Protein AF-A0A6S8T4M2-F1 (afdb_monomer)

Mean predicted aligned error: 22.76 Å

Structure (mmCIF, N/CA/C/O backbone):
data_AF-A0A6S8T4M2-F1
#
_entry.id   AF-A0A6S8T4M2-F1
#
loop_
_atom_site.group_PDB
_atom_site.id
_atom_site.type_symbol
_atom_site.label_atom_id
_atom_site.label_alt_id
_atom_site.label_comp_id
_atom_site.label_asym_id
_atom_site.label_entity_id
_atom_site.label_seq_id
_atom_site.pdbx_PDB_ins_code
_atom_site.Cartn_x
_atom_site.Cartn_y
_atom_site.Cartn_z
_atom_site.occupancy
_atom_site.B_iso_or_equiv
_atom_site.auth_seq_id
_atom_site.auth_comp_id
_atom_site.auth_asym_id
_atom_site.auth_atom_id
_atom_site.pdbx_PDB_model_num
ATOM 1 N N . MET A 1 1 ? -3.582 2.446 48.816 1.00 55.91 1 MET A N 1
ATOM 2 C CA . MET A 1 1 ? -3.889 1.224 49.604 1.00 55.91 1 MET A CA 1
ATOM 3 C C . MET A 1 1 ? -2.667 0.572 50.266 1.00 55.91 1 MET A C 1
ATOM 5 O O . MET A 1 1 ? -2.797 0.114 51.391 1.00 55.91 1 MET A O 1
ATOM 9 N N . VAL A 1 2 ? -1.470 0.554 49.659 1.00 55.38 2 VAL A N 1
ATOM 10 C CA . VAL A 1 2 ? -0.275 -0.103 50.256 1.00 55.38 2 VAL A CA 1
ATOM 11 C C . VAL A 1 2 ? 0.312 0.659 51.462 1.00 55.38 2 VAL A C 1
ATOM 13 O O . VAL A 1 2 ? 0.799 0.051 52.413 1.00 55.38 2 VAL A O 1
ATOM 16 N N . GLN A 1 3 ? 0.212 1.990 51.470 1.00 55.75 3 GLN A N 1
ATOM 17 C CA . GLN A 1 3 ? 0.820 2.841 52.503 1.00 55.75 3 GLN A CA 1
ATOM 18 C C . GLN A 1 3 ? 0.101 2.757 53.861 1.00 55.75 3 GLN A C 1
ATOM 20 O O . GLN A 1 3 ? 0.749 2.719 54.904 1.00 55.75 3 GLN A O 1
ATOM 25 N N . LEU A 1 4 ? -1.228 2.599 53.844 1.00 56.34 4 LEU A N 1
ATOM 26 C CA . LEU A 1 4 ? -2.051 2.448 55.050 1.00 56.34 4 LEU A CA 1
ATOM 27 C C . LEU A 1 4 ? -1.829 1.083 55.734 1.00 56.34 4 LEU A C 1
ATOM 29 O O . LEU A 1 4 ? -1.866 0.975 56.959 1.00 56.34 4 LEU A O 1
ATOM 33 N N . ARG A 1 5 ? -1.509 0.041 54.950 1.00 58.62 5 ARG A N 1
ATOM 34 C CA . ARG A 1 5 ? -1.172 -1.298 55.462 1.00 58.62 5 ARG A CA 1
ATOM 35 C C . ARG A 1 5 ? 0.201 -1.328 56.142 1.00 58.62 5 ARG A C 1
ATOM 37 O O . ARG A 1 5 ? 0.357 -1.964 57.176 1.00 58.62 5 ARG A O 1
ATOM 44 N N . LYS A 1 6 ? 1.187 -0.593 55.612 1.00 67.50 6 LYS A N 1
ATOM 45 C CA . LYS A 1 6 ? 2.499 -0.436 56.269 1.00 67.50 6 LYS A CA 1
ATOM 46 C C . LYS A 1 6 ? 2.398 0.335 57.587 1.00 67.50 6 LYS A C 1
ATOM 48 O O . LYS A 1 6 ? 3.062 -0.030 58.552 1.00 67.50 6 LYS A O 1
ATOM 53 N N . GLN A 1 7 ? 1.553 1.366 57.640 1.00 67.31 7 GLN A N 1
ATOM 54 C CA . GLN A 1 7 ? 1.379 2.175 58.847 1.00 67.31 7 GLN A CA 1
ATOM 55 C C . GLN A 1 7 ? 0.681 1.393 59.974 1.00 67.31 7 GLN A C 1
ATOM 57 O O . GLN A 1 7 ? 1.117 1.466 61.118 1.00 67.31 7 GLN A O 1
ATOM 62 N N . THR A 1 8 ? -0.327 0.580 59.639 1.00 68.00 8 THR A N 1
ATOM 63 C CA . THR A 1 8 ? -1.065 -0.259 60.605 1.00 68.00 8 THR A CA 1
ATOM 64 C C . THR A 1 8 ? -0.242 -1.437 61.145 1.00 68.00 8 THR A C 1
ATOM 66 O O . THR A 1 8 ? -0.318 -1.738 62.338 1.00 68.00 8 THR A O 1
ATOM 69 N N . LEU A 1 9 ? 0.611 -2.060 60.321 1.00 68.00 9 LEU A N 1
ATOM 70 C CA . LEU A 1 9 ? 1.551 -3.094 60.787 1.00 68.00 9 LEU A CA 1
ATOM 71 C C . LEU A 1 9 ? 2.635 -2.532 61.720 1.00 68.00 9 LEU A C 1
ATOM 73 O O . LEU A 1 9 ? 2.961 -3.162 62.724 1.00 68.00 9 LEU A O 1
ATOM 77 N N . GLY A 1 10 ? 3.151 -1.331 61.438 1.00 71.19 10 GLY A N 1
ATOM 78 C CA . GLY A 1 10 ? 4.155 -0.685 62.289 1.00 71.19 10 GLY A CA 1
ATOM 79 C C . GLY A 1 10 ? 3.624 -0.315 63.680 1.00 71.19 10 GLY A C 1
ATOM 80 O O . GLY A 1 10 ? 4.342 -0.446 64.671 1.00 71.19 10 GLY A O 1
ATOM 81 N N . THR A 1 11 ? 2.357 0.101 63.783 1.00 70.56 11 THR A N 1
ATOM 82 C CA . THR A 1 11 ? 1.707 0.361 65.080 1.00 70.56 11 THR A CA 1
ATOM 83 C C . THR A 1 11 ? 1.427 -0.918 65.864 1.00 70.56 11 THR A C 1
ATOM 85 O O . THR A 1 11 ? 1.561 -0.916 67.086 1.00 70.56 11 THR A O 1
ATOM 88 N N . PHE A 1 12 ? 1.093 -2.016 65.176 1.00 71.38 12 PHE A N 1
ATOM 89 C CA . PHE A 1 12 ? 0.837 -3.308 65.812 1.00 71.38 12 PHE A CA 1
ATOM 90 C C . PHE A 1 12 ? 2.114 -3.902 66.423 1.00 71.38 12 PHE A C 1
ATOM 92 O O . PHE A 1 12 ? 2.112 -4.260 67.597 1.00 71.38 12 PHE A O 1
ATOM 99 N N . GLN A 1 13 ? 3.231 -3.890 65.683 1.00 73.69 13 GLN A N 1
ATOM 100 C CA . GLN A 1 13 ? 4.522 -4.375 66.191 1.00 73.69 13 GLN A CA 1
ATOM 101 C C . GLN A 1 13 ? 5.016 -3.585 67.407 1.00 73.69 13 GLN A C 1
ATOM 103 O O . GLN A 1 13 ? 5.498 -4.183 68.362 1.00 73.69 13 GLN A O 1
ATOM 108 N N . ARG A 1 14 ? 4.840 -2.255 67.433 1.00 71.94 14 ARG A N 1
ATOM 109 C CA . ARG A 1 14 ? 5.209 -1.448 68.613 1.00 71.94 14 ARG A CA 1
ATOM 110 C C . ARG A 1 14 ? 4.384 -1.805 69.850 1.00 71.94 14 ARG A C 1
ATOM 112 O O . ARG A 1 14 ? 4.937 -1.872 70.944 1.00 71.94 14 ARG A O 1
ATOM 119 N N . HIS A 1 15 ? 3.083 -2.048 69.685 1.00 70.25 15 HIS A N 1
ATOM 120 C CA . HIS A 1 15 ? 2.219 -2.472 70.790 1.00 70.25 15 HIS A CA 1
ATOM 121 C C . HIS A 1 15 ? 2.557 -3.881 71.291 1.00 70.25 15 HIS A C 1
ATOM 123 O O . HIS A 1 15 ? 2.448 -4.149 72.487 1.00 70.25 15 HIS A O 1
ATOM 129 N N . GLU A 1 16 ? 2.981 -4.771 70.394 1.00 69.94 16 GLU A N 1
ATOM 130 C CA . GLU A 1 16 ? 3.384 -6.134 70.734 1.00 69.94 16 GLU A CA 1
ATOM 131 C C . GLU A 1 16 ? 4.738 -6.167 71.466 1.00 69.94 16 GLU A C 1
ATOM 133 O O . GLU A 1 16 ? 4.860 -6.823 72.501 1.00 69.94 16 GLU A O 1
ATOM 138 N N . SER A 1 17 ? 5.719 -5.364 71.032 1.00 69.62 17 SER A N 1
ATOM 139 C CA . SER A 1 17 ? 7.005 -5.214 71.732 1.00 69.62 17 SER A CA 1
ATOM 140 C C . SER A 1 17 ? 6.855 -4.578 73.119 1.00 69.62 17 SER A C 1
ATOM 142 O O . SER A 1 17 ? 7.505 -5.016 74.066 1.00 69.62 17 SER A O 1
ATOM 144 N N . ALA A 1 18 ? 5.950 -3.604 73.278 1.00 68.44 18 ALA A N 1
ATOM 145 C CA . ALA A 1 18 ? 5.643 -3.012 74.584 1.00 68.44 18 ALA A CA 1
ATOM 146 C C . ALA A 1 18 ? 4.977 -4.013 75.547 1.00 68.44 18 ALA A C 1
ATOM 148 O O . ALA A 1 18 ? 5.153 -3.919 76.760 1.00 68.44 18 ALA A O 1
ATOM 149 N N . ARG A 1 19 ? 4.235 -4.999 75.022 1.00 64.25 19 ARG A N 1
ATOM 150 C CA . ARG A 1 19 ? 3.700 -6.108 75.825 1.00 64.25 19 ARG A CA 1
ATOM 151 C C . ARG A 1 19 ? 4.788 -7.094 76.235 1.00 64.25 19 ARG A C 1
ATOM 153 O O . ARG A 1 19 ? 4.789 -7.520 77.381 1.00 64.25 19 ARG A O 1
ATOM 160 N N . GLN A 1 20 ? 5.720 -7.420 75.340 1.00 60.19 20 GLN A N 1
ATOM 161 C CA . GLN A 1 20 ? 6.819 -8.340 75.653 1.00 60.19 20 GLN A CA 1
ATOM 162 C C . GLN A 1 20 ? 7.817 -7.760 76.661 1.00 60.19 20 GLN A C 1
ATOM 164 O O . GLN A 1 20 ? 8.306 -8.508 77.498 1.00 60.19 20 GLN A O 1
ATOM 169 N N . GLN A 1 21 ? 8.066 -6.445 76.658 1.00 57.72 21 GLN A N 1
ATOM 170 C CA . GLN A 1 21 ? 8.910 -5.811 77.681 1.00 57.72 21 GLN A CA 1
ATOM 171 C C . GLN A 1 21 ? 8.262 -5.755 79.073 1.00 57.72 21 GLN A C 1
ATOM 173 O O . GLN A 1 21 ? 8.977 -5.821 80.063 1.00 57.72 21 GLN A O 1
ATOM 178 N N . ASN A 1 22 ? 6.929 -5.707 79.168 1.00 51.81 22 ASN A N 1
ATOM 179 C CA . ASN A 1 22 ? 6.218 -5.672 80.455 1.00 51.81 22 ASN A CA 1
ATOM 180 C C . ASN A 1 22 ? 6.040 -7.054 81.114 1.00 51.81 22 ASN A C 1
ATOM 182 O O . ASN A 1 22 ? 5.579 -7.130 82.246 1.00 51.81 22 ASN A O 1
ATOM 186 N N . ILE A 1 23 ? 6.367 -8.146 80.414 1.00 52.75 23 ILE A N 1
ATOM 187 C CA . ILE A 1 23 ? 6.245 -9.522 80.934 1.00 52.75 23 ILE A CA 1
ATOM 188 C C . ILE A 1 23 ? 7.510 -9.959 81.700 1.00 52.75 23 ILE A C 1
ATOM 190 O O . ILE A 1 23 ? 7.448 -10.898 82.484 1.00 52.75 23 ILE A O 1
ATOM 194 N N . TYR A 1 24 ? 8.643 -9.268 81.531 1.00 49.28 24 TYR A N 1
ATOM 195 C CA . TYR A 1 24 ? 9.914 -9.628 82.181 1.00 49.28 24 TYR A CA 1
ATOM 196 C C . TYR A 1 24 ? 10.310 -8.730 83.364 1.00 49.28 24 TYR A C 1
ATOM 198 O O . TYR A 1 24 ? 11.395 -8.916 83.906 1.00 49.28 24 TYR A O 1
ATOM 206 N N . ASP A 1 25 ? 9.442 -7.808 83.793 1.00 46.47 25 ASP A N 1
ATOM 207 C CA . ASP A 1 25 ? 9.646 -6.985 84.999 1.00 46.47 25 ASP A CA 1
ATOM 208 C C . ASP A 1 25 ? 8.639 -7.345 86.111 1.00 46.47 25 ASP A C 1
ATOM 210 O O . ASP A 1 25 ? 8.114 -6.501 86.838 1.00 46.47 25 ASP A O 1
ATOM 214 N N . GLU A 1 26 ? 8.330 -8.642 86.228 1.00 45.09 26 GLU A N 1
ATOM 215 C CA . GLU A 1 26 ? 7.596 -9.193 87.367 1.00 45.09 26 GLU A CA 1
ATOM 216 C C . GLU A 1 26 ? 8.580 -9.392 88.529 1.00 45.09 26 GLU A C 1
ATOM 218 O O . GLU A 1 26 ? 9.190 -10.444 88.729 1.00 45.09 26 GLU A O 1
ATOM 223 N N . HIS A 1 27 ? 8.785 -8.308 89.273 1.00 50.50 27 HIS A N 1
ATOM 224 C CA . HIS A 1 27 ? 9.567 -8.292 90.499 1.00 50.50 27 HIS A CA 1
ATOM 225 C C . HIS A 1 27 ? 8.905 -9.218 91.534 1.00 50.50 27 HIS A C 1
ATOM 227 O O . HIS A 1 27 ? 7.837 -8.915 92.065 1.00 50.50 27 HIS A O 1
ATOM 233 N N . VAL A 1 28 ? 9.547 -10.352 91.824 1.00 47.62 28 VAL A N 1
ATOM 234 C CA . VAL A 1 28 ? 9.157 -11.299 92.882 1.00 47.62 28 VAL A CA 1
ATOM 235 C C . VAL A 1 28 ? 9.237 -10.591 94.245 1.00 47.62 28 VAL A C 1
ATOM 237 O O . VAL A 1 28 ? 10.339 -10.196 94.643 1.00 47.62 28 VAL A O 1
ATOM 240 N N . PRO A 1 29 ? 8.128 -10.412 94.990 1.00 49.91 29 PRO A N 1
ATOM 241 C CA . PRO A 1 29 ? 8.184 -9.877 96.343 1.00 49.91 29 PRO A CA 1
ATOM 242 C C . PRO A 1 29 ? 8.646 -10.981 97.298 1.00 49.91 29 PRO A C 1
ATOM 244 O O . PRO A 1 29 ? 7.992 -12.010 97.437 1.00 49.91 29 PRO A O 1
ATOM 247 N N . ASN A 1 30 ? 9.793 -10.763 97.937 1.00 47.72 30 ASN A N 1
ATOM 248 C CA . ASN A 1 30 ? 10.300 -11.586 99.030 1.00 47.72 30 ASN A CA 1
ATOM 249 C C . ASN A 1 30 ? 9.384 -11.438 100.259 1.00 47.72 30 ASN A C 1
ATOM 251 O O . ASN A 1 30 ? 9.093 -10.316 100.684 1.00 47.72 30 ASN A O 1
ATOM 255 N N . ASP A 1 31 ? 8.934 -12.564 100.808 1.00 44.38 31 ASP A N 1
ATOM 256 C CA . ASP A 1 31 ? 8.019 -12.639 101.942 1.00 44.38 31 ASP A CA 1
ATOM 257 C C . ASP A 1 31 ? 8.606 -11.994 103.205 1.00 44.38 31 ASP A C 1
ATOM 259 O O . ASP A 1 31 ? 9.650 -12.390 103.724 1.00 44.38 31 ASP A O 1
ATOM 263 N N . GLY A 1 32 ? 7.873 -11.025 103.752 1.00 42.19 32 GLY A N 1
ATOM 264 C CA . GLY A 1 32 ? 8.186 -10.410 105.031 1.00 42.19 32 GLY A CA 1
ATOM 265 C C . GLY A 1 32 ? 7.070 -9.491 105.516 1.00 42.19 32 GLY A C 1
ATOM 266 O O . GLY A 1 32 ? 7.073 -8.312 105.193 1.00 42.19 32 GLY A O 1
ATOM 267 N N . GLN A 1 33 ? 6.200 -10.041 106.377 1.00 38.34 33 GLN A N 1
ATOM 268 C CA . GLN A 1 33 ? 5.207 -9.388 107.261 1.00 38.34 33 GLN A CA 1
ATOM 269 C C . GLN A 1 33 ? 3.739 -9.289 106.771 1.00 38.34 33 GLN A C 1
ATOM 271 O O . GLN A 1 33 ? 3.372 -8.431 105.975 1.00 38.34 33 GLN A O 1
ATOM 276 N N . GLY A 1 34 ? 2.859 -10.090 107.405 1.00 41.25 34 GLY A N 1
ATOM 277 C CA . GLY A 1 34 ? 1.470 -9.702 107.728 1.00 41.25 34 GLY A CA 1
ATOM 278 C C . GLY A 1 34 ? 0.322 -10.592 107.189 1.00 41.25 34 GLY A C 1
ATOM 279 O O . GLY A 1 34 ? 0.028 -10.551 105.996 1.00 41.25 34 GLY A O 1
ATOM 280 N N . PRO A 1 35 ? -0.444 -11.314 108.039 1.00 50.91 35 PRO A N 1
ATOM 281 C CA . PRO A 1 35 ? -1.490 -12.252 107.610 1.00 50.91 35 PRO A CA 1
ATOM 282 C C . PRO A 1 35 ? -2.890 -11.605 107.521 1.00 50.91 35 PRO A C 1
ATOM 284 O O . PRO A 1 35 ? -3.804 -11.999 108.240 1.00 50.91 35 PRO A O 1
ATOM 287 N N . VAL A 1 36 ? -3.090 -10.596 106.659 1.00 52.25 36 VAL A N 1
ATOM 288 C CA . VAL A 1 36 ? -4.434 -9.979 106.468 1.00 52.25 36 VAL A CA 1
ATOM 289 C C . VAL A 1 36 ? -4.784 -9.664 104.997 1.00 52.25 36 VAL A C 1
ATOM 291 O O . VAL A 1 36 ? -5.957 -9.484 104.663 1.00 52.25 36 VAL A O 1
ATOM 294 N N . ALA A 1 37 ? -3.814 -9.641 104.075 1.00 51.59 37 ALA A N 1
ATOM 295 C CA . ALA A 1 37 ? -4.039 -9.182 102.695 1.00 51.59 37 ALA A CA 1
ATOM 296 C C . ALA A 1 37 ? -4.432 -10.288 101.689 1.00 51.59 37 ALA A C 1
ATOM 298 O O . ALA A 1 37 ? -5.190 -10.022 100.754 1.00 51.59 37 ALA A O 1
ATOM 299 N N . VAL A 1 38 ? -3.981 -11.531 101.889 1.00 53.38 38 VAL A N 1
ATOM 300 C CA . VAL A 1 38 ? -4.125 -12.609 100.886 1.00 53.38 38 VAL A CA 1
ATOM 301 C C . VAL A 1 38 ? -5.566 -13.129 100.778 1.00 53.38 38 VAL A C 1
ATOM 303 O O . VAL A 1 38 ? -6.045 -13.382 99.680 1.00 53.38 38 VAL A O 1
ATOM 306 N N . VAL A 1 39 ? -6.329 -13.168 101.877 1.00 53.03 39 VAL A N 1
ATOM 307 C CA . VAL A 1 39 ? -7.756 -13.563 101.842 1.00 53.03 39 VAL A CA 1
ATOM 308 C C . VAL A 1 39 ? -8.625 -12.491 101.163 1.00 53.03 39 VAL A C 1
ATOM 310 O O . VAL A 1 39 ? -9.631 -12.803 100.520 1.00 53.03 39 VAL A O 1
ATOM 313 N N . LYS A 1 40 ? -8.230 -11.212 101.245 1.00 53.00 40 LYS A N 1
ATOM 314 C CA . LYS A 1 40 ? -8.935 -10.111 100.571 1.00 53.00 40 LYS A CA 1
ATOM 315 C C . LYS A 1 40 ? -8.711 -10.132 99.058 1.00 53.00 40 LYS A C 1
ATOM 317 O O . LYS A 1 40 ? -9.669 -9.884 98.329 1.00 53.00 40 LYS A O 1
ATOM 322 N N . SER A 1 41 ? -7.509 -10.462 98.573 1.00 53.41 41 SER A N 1
ATOM 323 C CA . SER A 1 41 ? -7.195 -10.423 97.134 1.00 53.41 41 SER A CA 1
ATOM 324 C C . SER A 1 41 ? -7.934 -11.499 96.330 1.00 53.41 41 SER A C 1
ATOM 326 O O . SER A 1 41 ? -8.554 -11.176 95.318 1.00 53.41 41 SER A O 1
ATOM 328 N N . THR A 1 42 ? -7.998 -12.742 96.818 1.00 56.41 42 THR A N 1
ATOM 329 C CA . THR A 1 42 ? -8.723 -13.838 96.142 1.00 56.41 42 THR A CA 1
ATOM 330 C C . THR A 1 42 ? -10.237 -13.603 96.143 1.00 56.41 42 THR A C 1
ATOM 332 O O . THR A 1 42 ? -10.929 -13.889 95.165 1.00 56.41 42 THR A O 1
ATOM 335 N N . THR A 1 43 ? -10.766 -13.010 97.219 1.00 58.69 43 THR A N 1
ATOM 336 C CA . THR A 1 43 ? -12.188 -12.643 97.330 1.00 58.69 43 THR A CA 1
ATOM 337 C C . THR A 1 43 ? -12.547 -11.473 96.405 1.00 58.69 43 THR A C 1
ATOM 339 O O . THR A 1 43 ? -13.610 -11.479 95.783 1.00 58.69 43 THR A O 1
ATOM 342 N N . LEU A 1 44 ? -11.648 -10.494 96.250 1.00 59.75 44 LEU A N 1
ATOM 343 C CA . LEU A 1 44 ? -11.791 -9.364 95.323 1.00 59.75 44 LEU A CA 1
ATOM 344 C C . LEU A 1 44 ? -11.726 -9.802 93.857 1.00 59.75 44 LEU A C 1
ATOM 346 O O . LEU A 1 44 ? -12.497 -9.303 93.043 1.00 59.75 44 LEU A O 1
ATOM 350 N N . GLN A 1 45 ? -10.851 -10.743 93.512 1.00 62.03 45 GLN A N 1
ATOM 351 C CA . GLN A 1 45 ? -10.698 -11.239 92.142 1.00 62.03 45 GLN A CA 1
ATOM 352 C C . GLN A 1 45 ? -11.922 -12.058 91.705 1.00 62.03 45 GLN A C 1
ATOM 354 O O . GLN A 1 45 ? -12.519 -11.787 90.666 1.00 62.03 45 GLN A O 1
ATOM 359 N N . ARG A 1 46 ? -12.416 -12.933 92.587 1.00 63.59 46 ARG A N 1
ATOM 360 C CA . ARG A 1 46 ? -13.663 -13.690 92.390 1.00 63.59 46 ARG A CA 1
ATOM 361 C C . ARG A 1 46 ? -14.919 -12.806 92.425 1.00 63.59 46 ARG A C 1
ATOM 363 O O . ARG A 1 46 ? -15.956 -13.170 91.877 1.00 63.59 46 ARG A O 1
ATOM 370 N N . SER A 1 47 ? -14.852 -11.651 93.089 1.00 67.12 47 SER A N 1
ATOM 371 C CA . SER A 1 47 ? -15.890 -10.612 93.046 1.00 67.12 47 SER A CA 1
ATOM 372 C C . SER A 1 47 ? -15.895 -9.893 91.695 1.00 67.12 47 SER A C 1
ATOM 374 O O . SER A 1 47 ? -16.953 -9.768 91.081 1.00 67.12 47 SER A O 1
ATOM 376 N N . LYS A 1 48 ? -14.716 -9.518 91.179 1.00 73.56 48 LYS A N 1
ATOM 377 C CA . LYS A 1 48 ? -14.556 -8.894 89.857 1.00 73.56 48 LYS A CA 1
ATOM 378 C C . LYS A 1 48 ? -15.063 -9.795 88.730 1.00 73.56 48 LYS A C 1
ATOM 380 O O . LYS A 1 48 ? -15.902 -9.360 87.946 1.00 73.56 48 LYS A O 1
ATOM 385 N N . GLU A 1 49 ? -14.687 -11.071 88.721 1.00 74.56 49 GLU A N 1
ATOM 386 C CA . GLU A 1 49 ? -15.202 -12.043 87.742 1.00 74.56 49 GLU A CA 1
ATOM 387 C C . GLU A 1 49 ? -16.731 -12.173 87.797 1.00 74.56 49 GLU A C 1
ATOM 389 O O . GLU A 1 49 ? -17.403 -12.235 86.768 1.00 74.56 49 GLU A O 1
ATOM 394 N N . ARG A 1 50 ? -17.315 -12.145 89.001 1.00 77.00 50 ARG A N 1
ATOM 395 C CA . ARG A 1 50 ? -18.771 -12.203 89.187 1.00 77.00 50 ARG A CA 1
ATOM 396 C C . ARG A 1 50 ? -19.461 -10.933 88.689 1.00 77.00 50 ARG A C 1
ATOM 398 O O . ARG A 1 50 ? -20.552 -11.014 88.132 1.00 77.00 50 ARG A O 1
ATOM 405 N N . THR A 1 51 ? -18.834 -9.767 88.859 1.00 77.94 51 THR A N 1
ATOM 406 C CA . THR A 1 51 ? -19.341 -8.510 88.293 1.00 77.94 51 THR A CA 1
ATOM 407 C C . THR A 1 51 ? -19.250 -8.488 86.771 1.00 77.94 51 THR A C 1
ATOM 409 O O . THR A 1 51 ? -20.194 -8.044 86.129 1.00 77.94 51 THR A O 1
ATOM 412 N N . GLU A 1 52 ? -18.191 -9.043 86.183 1.00 80.75 52 GLU A N 1
ATOM 413 C CA . GLU A 1 52 ? -18.042 -9.158 84.728 1.00 80.75 52 GLU A CA 1
ATOM 414 C C . GLU A 1 52 ? -19.026 -10.156 84.106 1.00 80.75 52 GLU A C 1
ATOM 416 O O . GLU A 1 52 ? -19.543 -9.938 83.012 1.00 80.75 52 GLU A O 1
ATOM 421 N N . GLN A 1 53 ? -19.326 -11.259 84.794 1.00 79.75 53 GLN A N 1
ATOM 422 C CA . GLN A 1 53 ? -20.381 -12.179 84.362 1.00 79.75 53 GLN A CA 1
ATOM 423 C C . GLN A 1 53 ? -21.752 -11.504 84.405 1.00 79.75 53 GLN A C 1
ATOM 425 O O . GLN A 1 53 ? -22.557 -11.669 83.493 1.00 79.75 53 GLN A O 1
ATOM 430 N N . ARG A 1 54 ? -21.999 -10.694 85.433 1.00 83.00 54 ARG A N 1
ATOM 431 C CA . ARG A 1 54 ? -23.263 -9.981 85.609 1.00 83.00 54 ARG A CA 1
ATOM 432 C C . ARG A 1 54 ? -23.455 -8.874 84.571 1.00 83.00 54 ARG A C 1
ATOM 434 O O . ARG A 1 54 ? -24.536 -8.768 84.010 1.00 83.00 54 ARG A O 1
ATOM 441 N N . THR A 1 55 ? -22.400 -8.138 84.216 1.00 86.94 55 THR A N 1
ATOM 442 C CA . THR A 1 55 ? -22.465 -7.168 83.111 1.00 86.94 55 THR A CA 1
ATOM 443 C C . THR A 1 55 ? -22.677 -7.848 81.761 1.00 86.94 55 THR A C 1
ATOM 445 O O . THR A 1 55 ? -23.436 -7.338 80.942 1.00 86.94 55 THR A O 1
ATOM 448 N N . LYS A 1 56 ? -22.075 -9.020 81.520 1.00 87.81 56 LYS A N 1
ATOM 449 C CA . LYS A 1 56 ? -22.355 -9.819 80.313 1.00 87.81 56 LYS A CA 1
ATOM 450 C C . LYS A 1 56 ? -23.822 -10.249 80.251 1.00 87.81 56 LYS A C 1
ATOM 452 O O . LYS A 1 56 ? -24.436 -10.111 79.197 1.00 87.81 56 LYS A O 1
ATOM 457 N N . ILE A 1 57 ? -24.391 -10.711 81.366 1.00 87.44 57 ILE A N 1
ATOM 458 C CA . ILE A 1 57 ? -25.814 -11.074 81.457 1.00 87.44 57 ILE A CA 1
ATOM 459 C C . ILE A 1 57 ? -26.701 -9.863 81.148 1.00 87.44 57 ILE A C 1
ATOM 461 O O . ILE A 1 57 ? -27.586 -9.981 80.306 1.00 87.44 57 ILE A O 1
ATOM 465 N N . ASP A 1 58 ? -26.411 -8.688 81.713 1.00 89.44 58 ASP A N 1
ATOM 466 C CA . ASP A 1 58 ? -27.181 -7.464 81.446 1.00 89.44 58 ASP A CA 1
ATOM 467 C C . ASP A 1 58 ? -27.139 -7.057 79.960 1.00 89.44 58 ASP A C 1
ATOM 469 O O . ASP A 1 58 ? -28.127 -6.567 79.406 1.00 89.44 58 ASP A O 1
ATOM 473 N N . ILE A 1 59 ? -26.001 -7.259 79.286 1.00 91.19 59 ILE A N 1
ATOM 474 C CA . ILE A 1 59 ? -25.856 -6.985 77.848 1.00 91.19 59 ILE A CA 1
ATOM 475 C C . ILE A 1 59 ? -26.711 -7.956 77.028 1.00 91.19 59 ILE A C 1
ATOM 477 O O . ILE A 1 59 ? -27.437 -7.517 76.132 1.00 91.19 59 ILE A O 1
ATOM 481 N N . PHE A 1 60 ? -26.661 -9.255 77.340 1.00 89.25 60 PHE A N 1
ATOM 482 C CA . PHE A 1 60 ? -27.490 -10.253 76.665 1.00 89.25 60 PHE A CA 1
ATOM 483 C C . PHE A 1 60 ? -28.978 -10.022 76.926 1.00 89.25 60 PHE A C 1
ATOM 485 O O . PHE A 1 60 ? -29.771 -10.104 75.993 1.00 89.25 60 PHE A O 1
ATOM 492 N N . GLU A 1 61 ? -29.368 -9.653 78.144 1.00 87.88 61 GLU A N 1
ATOM 493 C CA . GLU A 1 61 ? -30.763 -9.374 78.483 1.00 87.88 61 GLU A CA 1
ATOM 494 C C . GLU A 1 61 ? -31.295 -8.146 77.729 1.00 87.88 61 GLU A C 1
ATOM 496 O O . GLU A 1 61 ? -32.396 -8.180 77.175 1.00 87.88 61 GLU A O 1
ATOM 501 N N . ARG A 1 62 ? -30.496 -7.075 77.621 1.00 89.44 62 ARG A N 1
ATOM 502 C CA . ARG A 1 62 ? -30.846 -5.902 76.801 1.00 89.44 62 ARG A CA 1
ATOM 503 C C . ARG A 1 62 ? -30.972 -6.254 75.320 1.00 89.44 62 ARG A C 1
ATOM 505 O O . ARG A 1 62 ? -31.897 -5.778 74.664 1.00 89.44 62 ARG A O 1
ATOM 512 N N . ALA A 1 63 ? -30.071 -7.084 74.795 1.00 89.69 63 ALA A N 1
ATOM 513 C CA . ALA A 1 63 ? -30.132 -7.544 73.410 1.00 89.69 63 ALA A CA 1
ATOM 514 C C . ALA A 1 63 ? -31.380 -8.404 73.152 1.00 89.69 63 ALA A C 1
ATOM 516 O O . ALA A 1 63 ? -32.106 -8.155 72.191 1.00 89.69 63 ALA A O 1
ATOM 517 N N . PHE A 1 64 ? -31.688 -9.350 74.042 1.00 84.19 64 PHE A N 1
ATOM 518 C CA . PHE A 1 64 ? -32.883 -10.189 73.943 1.00 84.19 64 PHE A CA 1
ATOM 519 C C . PHE A 1 64 ? -34.175 -9.386 74.058 1.00 84.19 64 PHE A C 1
ATOM 521 O O . PHE A 1 64 ? -35.106 -9.629 73.296 1.00 84.19 64 PHE A O 1
ATOM 528 N N . ARG A 1 65 ? -34.230 -8.391 74.951 1.00 86.88 65 ARG A N 1
ATOM 529 C CA . ARG A 1 65 ? -35.378 -7.484 75.059 1.00 86.88 65 ARG A CA 1
ATOM 530 C C . ARG A 1 65 ? -35.608 -6.722 73.755 1.00 86.88 65 ARG A C 1
ATOM 532 O O . ARG A 1 65 ? -36.731 -6.679 73.270 1.00 86.88 65 ARG A O 1
ATOM 539 N N . LYS A 1 66 ? -34.536 -6.226 73.136 1.00 91.31 66 LYS A N 1
ATOM 540 C CA . LYS A 1 66 ? -34.604 -5.536 71.844 1.00 91.31 66 LYS A CA 1
ATOM 541 C C . LYS A 1 66 ? -35.088 -6.449 70.713 1.00 91.31 66 LYS A C 1
ATOM 543 O O . LYS A 1 66 ? -35.888 -6.024 69.888 1.00 91.31 66 LYS A O 1
ATOM 548 N N . ILE A 1 67 ? -34.634 -7.704 70.682 1.00 86.81 67 ILE A N 1
ATOM 549 C CA . ILE A 1 67 ? -35.108 -8.701 69.709 1.00 86.81 67 ILE A CA 1
ATOM 550 C C . ILE A 1 67 ? -36.591 -9.005 69.946 1.00 86.81 67 ILE A C 1
ATOM 552 O O . ILE A 1 67 ? -37.368 -9.008 68.996 1.00 86.81 67 ILE A O 1
ATOM 556 N N . LYS A 1 68 ? -36.997 -9.211 71.202 1.00 86.56 68 LYS A N 1
ATOM 557 C CA . LYS A 1 68 ? -38.383 -9.478 71.601 1.00 86.56 68 LYS A CA 1
ATOM 558 C C . LYS A 1 68 ? -39.330 -8.343 71.195 1.00 86.56 68 LYS A C 1
ATOM 560 O O . LYS A 1 68 ? -40.390 -8.599 70.633 1.00 86.56 68 LYS A O 1
ATOM 565 N N . GLU A 1 69 ? -38.917 -7.098 71.422 1.00 87.75 69 GLU A N 1
ATOM 566 C CA . GLU A 1 69 ? -39.654 -5.896 71.014 1.00 87.75 69 GLU A CA 1
ATOM 567 C C . GLU A 1 69 ? -39.740 -5.768 69.486 1.00 87.75 69 GLU A C 1
ATOM 569 O O . GLU A 1 69 ? -40.819 -5.518 68.958 1.00 87.75 69 GLU A O 1
ATOM 574 N N . ALA A 1 70 ? -38.638 -5.997 68.763 1.00 87.44 70 ALA A N 1
ATOM 575 C CA . ALA A 1 70 ? -38.604 -5.896 67.301 1.00 87.44 70 ALA A CA 1
ATOM 576 C C . ALA A 1 70 ? -39.408 -7.002 66.596 1.00 87.44 70 ALA A C 1
ATOM 578 O O . ALA A 1 70 ? -39.978 -6.778 65.532 1.00 87.44 70 ALA A O 1
ATOM 579 N N . THR A 1 71 ? -39.447 -8.198 67.182 1.00 83.19 71 THR A N 1
ATOM 580 C CA . THR A 1 71 ? -40.201 -9.343 66.654 1.00 83.19 71 THR A CA 1
ATOM 581 C C . THR A 1 71 ? -41.664 -9.354 67.126 1.00 83.19 71 THR A C 1
ATOM 583 O O . THR A 1 71 ? -42.467 -10.109 66.579 1.00 83.19 71 THR A O 1
ATOM 586 N N . GLY A 1 72 ? -42.025 -8.516 68.111 1.00 85.62 72 GLY A N 1
ATOM 587 C CA . GLY A 1 72 ? -43.386 -8.382 68.645 1.00 85.62 72 GLY A CA 1
ATOM 588 C C . GLY A 1 72 ? -43.868 -9.596 69.445 1.00 85.62 72 GLY A C 1
ATOM 589 O O . GLY A 1 72 ? -45.051 -9.924 69.413 1.00 85.62 72 GLY A O 1
ATOM 590 N N . VAL A 1 73 ? -42.954 -10.306 70.109 1.00 86.56 73 VAL A N 1
ATOM 591 C CA . VAL A 1 73 ? -43.200 -11.644 70.668 1.00 86.56 73 VAL A CA 1
ATOM 592 C C . VAL A 1 73 ? -43.287 -11.606 72.194 1.00 86.56 73 VAL A C 1
ATOM 594 O O . VAL A 1 73 ? -42.549 -10.868 72.843 1.00 86.56 73 VAL A O 1
ATOM 597 N N . SER A 1 74 ? -44.165 -12.408 72.802 1.00 84.12 74 SER A N 1
ATOM 598 C CA . SER A 1 74 ? -44.402 -12.378 74.257 1.00 84.12 74 SER A CA 1
ATOM 599 C C . SER A 1 74 ? -43.455 -13.273 75.063 1.00 84.12 74 SER A C 1
ATOM 601 O O . SER A 1 74 ? -43.202 -12.974 76.233 1.00 84.12 74 SER A O 1
ATOM 603 N N . ASP A 1 75 ? -42.863 -14.302 74.452 1.00 85.31 75 ASP A N 1
ATOM 604 C CA . ASP A 1 75 ? -41.953 -15.256 75.100 1.00 85.31 75 ASP A CA 1
ATOM 605 C C . ASP A 1 75 ? -40.662 -15.475 74.286 1.00 85.31 75 ASP A C 1
ATOM 607 O O . ASP A 1 75 ? -40.660 -15.418 73.057 1.00 85.31 75 ASP A O 1
ATOM 611 N N . VAL A 1 76 ? -39.550 -15.736 74.978 1.00 82.88 76 VAL A N 1
ATOM 612 C CA . VAL A 1 76 ? -38.231 -16.010 74.382 1.00 82.88 76 VAL A CA 1
ATOM 613 C C . VAL A 1 76 ? -38.274 -17.279 73.531 1.00 82.88 76 VAL A C 1
ATOM 615 O O . VAL A 1 76 ? -37.664 -17.327 72.465 1.00 82.88 76 VAL A O 1
ATOM 618 N N . ASN A 1 77 ? -39.028 -18.292 73.956 1.00 84.88 77 ASN A N 1
ATOM 619 C CA . ASN A 1 77 ? -39.128 -19.550 73.220 1.00 84.88 77 ASN A CA 1
ATOM 620 C C . ASN A 1 77 ? -39.839 -19.383 71.861 1.00 84.88 77 ASN A C 1
ATOM 622 O O . ASN A 1 77 ? -39.460 -20.010 70.873 1.00 84.88 77 ASN A O 1
ATOM 626 N N . GLU A 1 78 ? -40.820 -18.480 71.780 1.00 86.75 78 GLU A N 1
ATOM 627 C CA . GLU A 1 78 ? -41.521 -18.156 70.532 1.00 86.75 78 GLU A CA 1
ATOM 628 C C . GLU A 1 78 ? -40.607 -17.385 69.555 1.00 86.75 78 GLU A C 1
ATOM 630 O O . GLU A 1 78 ? -40.665 -17.611 68.345 1.00 86.75 78 GLU A O 1
ATOM 635 N N . VAL A 1 79 ? -39.694 -16.543 70.063 1.00 87.25 79 VAL A N 1
ATOM 636 C CA . VAL A 1 79 ? -38.643 -15.908 69.244 1.00 87.25 79 VAL A CA 1
ATOM 637 C C . VAL A 1 79 ? -37.732 -16.969 68.621 1.00 87.25 79 VAL A C 1
ATOM 639 O O . VAL A 1 79 ? -37.475 -16.922 67.419 1.00 87.25 79 VAL A O 1
ATOM 642 N N . ILE A 1 80 ? -37.278 -17.948 69.412 1.00 86.50 80 ILE A N 1
ATOM 643 C CA . ILE A 1 80 ? -36.395 -19.027 68.940 1.00 86.50 80 ILE A CA 1
ATOM 644 C C . ILE A 1 80 ? -37.087 -19.854 67.848 1.00 86.50 80 ILE A C 1
ATOM 646 O O . ILE A 1 80 ? -36.495 -20.097 66.799 1.00 86.50 80 ILE A O 1
ATOM 650 N N . GLN A 1 81 ? -38.352 -20.233 68.046 1.00 85.38 81 GLN A N 1
ATOM 651 C CA . GLN A 1 81 ? -39.101 -20.993 67.041 1.00 85.38 81 GLN A CA 1
ATOM 652 C C . GLN A 1 81 ? -39.284 -20.216 65.734 1.00 85.38 81 GLN A C 1
ATOM 654 O O . GLN A 1 81 ? -39.109 -20.791 64.662 1.00 85.38 81 GLN A O 1
ATOM 659 N N . LYS A 1 82 ? -39.584 -18.911 65.794 1.00 85.00 82 LYS A N 1
ATOM 660 C CA . LYS A 1 82 ? -39.711 -18.080 64.584 1.00 85.00 82 LYS A CA 1
ATOM 661 C C . LYS A 1 82 ? -38.396 -17.977 63.820 1.00 85.00 82 LYS A C 1
ATOM 663 O O . LYS A 1 82 ? -38.425 -18.056 62.596 1.00 85.00 82 LYS A O 1
ATOM 668 N N . ILE A 1 83 ? -37.269 -17.860 64.523 1.00 86.19 83 ILE A N 1
ATOM 669 C CA . ILE A 1 83 ? -35.939 -17.866 63.901 1.00 86.19 83 ILE A CA 1
ATOM 670 C C . ILE A 1 83 ? -35.706 -19.194 63.176 1.00 86.19 83 ILE A C 1
ATOM 672 O O . ILE A 1 83 ? -35.407 -19.174 61.989 1.00 86.19 83 ILE A O 1
ATOM 676 N N . ILE A 1 84 ? -35.926 -20.329 63.846 1.00 87.00 84 ILE A N 1
ATOM 677 C CA . ILE A 1 84 ? -35.706 -21.662 63.258 1.00 87.00 84 ILE A CA 1
ATOM 678 C C . ILE A 1 84 ? -36.617 -21.894 62.041 1.00 87.00 84 ILE A C 1
ATOM 680 O O . ILE A 1 84 ? -36.180 -22.411 61.017 1.00 87.00 84 ILE A O 1
ATOM 684 N N . VAL A 1 85 ? -37.888 -21.488 62.117 1.00 86.38 85 VAL A N 1
ATOM 685 C CA . VAL A 1 85 ? -38.842 -21.652 61.007 1.00 86.38 85 VAL A CA 1
ATOM 686 C C . VAL A 1 85 ? -38.483 -20.752 59.818 1.00 86.38 85 VAL A C 1
ATOM 688 O O . VAL A 1 85 ? -38.596 -21.178 58.667 1.00 86.38 85 VAL A O 1
ATOM 691 N N . GLN A 1 86 ? -38.042 -19.517 60.070 1.00 88.38 86 GLN A N 1
ATOM 692 C CA . GLN A 1 86 ? -37.707 -18.558 59.013 1.00 88.38 86 GLN A CA 1
ATOM 693 C C . GLN A 1 86 ? -36.313 -18.764 58.419 1.00 88.38 86 GLN A C 1
ATOM 695 O O . GLN A 1 86 ? -36.098 -18.333 57.288 1.00 88.38 86 GLN A O 1
ATOM 700 N N . GLU A 1 87 ? -35.398 -19.436 59.121 1.00 89.75 87 GLU A N 1
ATOM 701 C CA . GLU A 1 87 ? -34.009 -19.650 58.696 1.00 89.75 87 GLU A CA 1
ATOM 702 C C . GLU A 1 87 ? -33.931 -20.180 57.257 1.00 89.75 87 GLU A C 1
ATOM 704 O O . GLU A 1 87 ? -33.324 -19.539 56.398 1.00 89.75 87 GLU A O 1
ATOM 709 N N . SER A 1 88 ? -34.687 -21.237 56.942 1.00 88.38 88 SER A N 1
ATOM 710 C CA . SER A 1 88 ? -34.756 -21.812 55.587 1.00 88.38 88 SER A CA 1
ATOM 711 C C . SER A 1 88 ? -35.223 -20.817 54.511 1.00 88.38 88 SER A C 1
ATOM 713 O O . SER A 1 88 ? -34.696 -20.786 53.398 1.00 88.38 88 SER A O 1
ATOM 715 N N . THR A 1 89 ? -36.197 -19.960 54.835 1.00 90.00 89 THR A N 1
ATOM 716 C CA . THR A 1 89 ? -36.717 -18.948 53.903 1.00 90.00 89 THR A CA 1
ATOM 717 C C . THR A 1 89 ? -35.706 -17.821 53.715 1.00 90.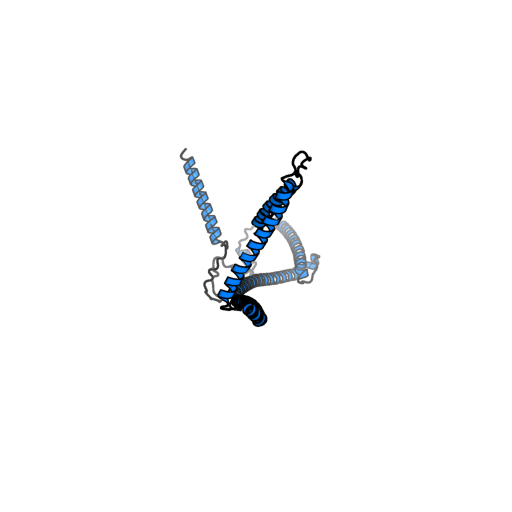00 89 THR A C 1
ATOM 719 O O . THR A 1 89 ? -35.514 -17.345 52.596 1.00 90.00 89 THR A O 1
ATOM 722 N N . THR A 1 90 ? -35.025 -17.414 54.790 1.00 90.50 90 THR A N 1
ATOM 723 C CA . THR A 1 90 ? -33.966 -16.402 54.718 1.00 90.50 90 THR A CA 1
ATOM 724 C C . THR A 1 90 ? -32.771 -16.895 53.910 1.00 90.50 90 THR A C 1
ATOM 726 O O . THR A 1 90 ? -32.275 -16.154 53.066 1.00 90.50 90 THR A O 1
ATOM 729 N N . GLU A 1 91 ? -32.363 -18.152 54.085 1.00 93.75 91 GLU A N 1
ATOM 730 C CA . GLU A 1 91 ? -31.267 -18.761 53.335 1.00 93.75 91 GLU A CA 1
ATOM 731 C C . GLU A 1 91 ? -31.599 -18.851 51.841 1.00 93.75 91 GLU A C 1
ATOM 733 O O . GLU A 1 91 ? -30.805 -18.424 51.000 1.00 93.75 91 GLU A O 1
ATOM 738 N N . ASN A 1 92 ? -32.817 -19.285 51.499 1.00 93.94 92 ASN A N 1
ATOM 739 C CA . ASN A 1 92 ? -33.284 -19.309 50.114 1.00 93.94 92 ASN A CA 1
ATOM 740 C C . ASN A 1 92 ? -33.281 -17.905 49.478 1.00 93.94 92 ASN A C 1
ATOM 742 O O . ASN A 1 92 ? -32.780 -17.727 48.368 1.00 93.94 92 ASN A O 1
ATOM 746 N N . LEU A 1 93 ? -33.774 -16.880 50.185 1.00 94.81 93 LEU A N 1
ATOM 747 C CA . LEU A 1 93 ? -33.750 -15.491 49.703 1.00 94.81 93 LEU A CA 1
ATOM 748 C C . LEU A 1 93 ? -32.321 -14.957 49.527 1.00 94.81 93 LEU A C 1
ATOM 750 O O . LEU A 1 93 ? -32.051 -14.252 48.550 1.00 94.81 93 LEU A O 1
ATOM 754 N N . MET A 1 94 ? -31.394 -15.299 50.426 1.00 95.00 94 MET A N 1
ATOM 755 C CA . MET A 1 94 ? -29.980 -14.942 50.277 1.00 95.00 94 MET A CA 1
ATOM 756 C C . MET A 1 94 ? -29.350 -15.633 49.061 1.00 95.00 94 MET A C 1
ATOM 758 O O . MET A 1 94 ? -28.621 -14.980 48.312 1.00 95.00 94 MET A O 1
ATOM 762 N N . SER A 1 95 ? -29.666 -16.911 48.820 1.00 96.06 95 SER A N 1
ATOM 763 C CA . SER A 1 95 ? -29.218 -17.642 47.627 1.00 96.06 95 SER A CA 1
ATOM 764 C C . SER A 1 95 ? -29.753 -17.000 46.348 1.00 96.06 95 SER A C 1
ATOM 766 O O . SER A 1 95 ? -28.975 -16.644 45.469 1.00 96.06 95 SER A O 1
ATOM 768 N N . LEU A 1 96 ? -31.061 -16.738 46.278 1.00 96.75 96 LEU A N 1
ATOM 769 C CA . LEU A 1 96 ? -31.698 -16.052 45.149 1.00 96.75 96 LEU A CA 1
ATOM 770 C C . LEU A 1 96 ? -31.097 -14.666 44.895 1.00 96.75 96 LEU A C 1
ATOM 772 O O . LEU A 1 96 ? -30.898 -14.275 43.746 1.00 96.75 96 LEU A O 1
ATOM 776 N N . THR A 1 97 ? -30.782 -13.922 45.956 1.00 96.88 97 THR A N 1
ATOM 777 C CA . THR A 1 97 ? -30.124 -12.613 45.840 1.00 96.88 97 THR A CA 1
ATOM 778 C C . THR A 1 97 ? -28.732 -12.756 45.235 1.00 96.88 97 THR A C 1
ATOM 780 O O . THR A 1 97 ? -28.379 -12.005 44.327 1.00 96.88 97 THR A O 1
ATOM 783 N N . ARG A 1 98 ? -27.956 -13.746 45.692 1.00 97.38 98 ARG A N 1
ATOM 784 C CA . ARG A 1 98 ? -26.623 -14.039 45.158 1.00 97.38 98 ARG A CA 1
ATOM 785 C C . ARG A 1 98 ? -26.681 -14.431 43.681 1.00 97.38 98 ARG A C 1
ATOM 787 O O . ARG A 1 98 ? -25.929 -13.876 42.883 1.00 97.38 98 ARG A O 1
ATOM 794 N N . ASP A 1 99 ? -27.589 -15.326 43.312 1.00 97.38 99 ASP A N 1
ATOM 795 C CA . ASP A 1 99 ? -27.732 -15.811 41.936 1.00 97.38 99 ASP A CA 1
ATOM 796 C C . ASP A 1 99 ? -28.187 -14.696 40.990 1.00 97.38 99 ASP A C 1
ATOM 798 O O . ASP A 1 99 ? -27.679 -14.560 39.876 1.00 97.38 99 ASP A O 1
ATOM 802 N N . ASN A 1 100 ? -29.123 -13.854 41.433 1.00 97.25 100 ASN A N 1
ATOM 803 C CA . ASN A 1 100 ? -29.561 -12.698 40.657 1.00 97.25 100 ASN A CA 1
ATOM 804 C C . ASN A 1 100 ? -28.440 -11.668 40.498 1.00 97.25 100 ASN A C 1
ATOM 806 O O . ASN A 1 100 ? -28.273 -11.129 39.406 1.00 97.25 100 ASN A O 1
ATOM 810 N N . GLN A 1 101 ? -27.641 -11.435 41.542 1.00 97.56 101 GLN A N 1
ATOM 811 C CA . GLN A 1 101 ? -26.482 -10.548 41.467 1.00 97.56 101 GLN A CA 1
ATOM 812 C C . GLN A 1 101 ? -25.451 -11.062 40.449 1.00 97.56 101 GLN A C 1
ATOM 814 O O . GLN A 1 101 ? -25.022 -10.304 39.581 1.00 97.56 101 GLN A O 1
ATOM 819 N N . GLN A 1 102 ? -25.139 -12.361 40.469 1.00 97.75 102 GLN A N 1
ATOM 820 C CA . GLN A 1 102 ? -24.257 -12.981 39.473 1.00 97.75 102 GLN A CA 1
ATOM 821 C C . GLN A 1 102 ? -24.815 -12.866 38.049 1.00 97.75 102 GLN A C 1
ATOM 823 O O . GLN A 1 102 ? -24.081 -12.548 37.115 1.00 97.75 102 GLN A O 1
ATOM 828 N N . LYS A 1 103 ? -26.126 -13.072 37.863 1.00 97.69 103 LYS A N 1
ATOM 829 C CA . LYS A 1 103 ? -26.774 -12.892 36.554 1.00 97.69 103 LYS A CA 1
ATOM 830 C C . LYS A 1 103 ? -26.696 -11.448 36.068 1.00 97.69 103 LYS A C 1
ATOM 832 O O . LYS A 1 103 ? -26.447 -11.229 34.885 1.00 97.69 103 LYS A O 1
ATOM 837 N N . ILE A 1 104 ? -26.900 -10.471 36.952 1.00 97.88 104 ILE A N 1
ATOM 838 C CA . ILE A 1 104 ? -26.780 -9.047 36.613 1.00 97.88 104 ILE A CA 1
ATOM 839 C C . ILE A 1 104 ? -25.353 -8.729 36.169 1.00 97.88 104 ILE A C 1
ATOM 841 O O . ILE A 1 104 ? -25.181 -8.060 35.153 1.00 97.88 104 ILE A O 1
ATOM 845 N N . GLU A 1 105 ? -24.345 -9.229 36.882 1.00 97.62 105 GLU A N 1
ATOM 846 C CA . GLU A 1 105 ? -22.934 -9.037 36.536 1.00 97.62 105 GLU A CA 1
ATOM 847 C C . GLU A 1 105 ? -22.591 -9.660 35.178 1.00 97.62 105 GLU A C 1
ATOM 849 O O . GLU A 1 105 ? -22.047 -8.971 34.314 1.00 97.62 105 GLU A O 1
ATOM 854 N N . ALA A 1 106 ? -23.009 -10.905 34.936 1.00 97.25 106 ALA A N 1
ATOM 855 C CA . ALA A 1 106 ? -22.789 -11.586 33.661 1.00 97.25 106 ALA A CA 1
ATOM 856 C C . ALA A 1 106 ? -23.480 -10.870 32.485 1.00 97.25 106 ALA A C 1
ATOM 858 O O . ALA A 1 106 ? -22.879 -10.655 31.431 1.00 97.25 106 ALA A O 1
ATOM 859 N N . LEU A 1 107 ? -24.738 -10.449 32.657 1.00 97.31 107 LEU A N 1
ATOM 860 C CA . LEU A 1 107 ? -25.475 -9.696 31.634 1.00 97.31 107 LEU A CA 1
ATOM 861 C C . LEU A 1 107 ? -24.880 -8.299 31.407 1.00 97.31 107 LEU A C 1
ATOM 863 O O . LEU A 1 107 ? -24.856 -7.807 30.279 1.00 97.31 107 LEU A O 1
ATOM 867 N N . SER A 1 108 ? -24.388 -7.658 32.466 1.00 97.38 108 SER A N 1
ATOM 868 C CA . SER A 1 108 ? -23.655 -6.392 32.405 1.00 97.38 108 SER A CA 1
ATOM 869 C C . SER A 1 108 ? -22.384 -6.532 31.566 1.00 97.38 108 SER A C 1
ATOM 871 O O . SER A 1 108 ? -22.151 -5.727 30.662 1.00 97.38 108 SER A O 1
ATOM 873 N N . GLU A 1 109 ? -21.597 -7.577 31.816 1.00 97.31 109 GLU A N 1
ATOM 874 C CA . GLU A 1 109 ? -20.373 -7.864 31.073 1.00 97.31 109 GLU A CA 1
ATOM 875 C C . GLU A 1 109 ? -20.667 -8.158 29.598 1.00 97.31 109 GLU A C 1
ATOM 877 O O . GLU A 1 109 ? -20.075 -7.534 28.715 1.00 97.31 109 GLU A O 1
ATOM 882 N N . GLN A 1 110 ? -21.663 -9.004 29.310 1.00 96.81 110 GLN A N 1
ATOM 883 C CA . GLN A 1 110 ? -22.099 -9.266 27.935 1.00 96.81 110 GLN A CA 1
ATOM 884 C C . GLN A 1 110 ? -22.572 -7.994 27.226 1.00 96.81 110 GLN A C 1
ATOM 886 O O . GLN A 1 110 ? -22.218 -7.758 26.072 1.00 96.81 110 GLN A O 1
ATOM 891 N N . LYS A 1 111 ? -23.332 -7.128 27.908 1.00 97.12 111 LYS A N 1
ATOM 892 C CA . LYS A 1 111 ? -23.775 -5.841 27.355 1.00 97.12 111 LYS A CA 1
ATOM 893 C C . LYS A 1 111 ? -22.590 -4.946 26.996 1.00 97.12 111 LYS A C 1
ATOM 895 O O . LYS A 1 111 ? -22.637 -4.279 25.962 1.00 97.12 111 LYS A O 1
ATOM 900 N N . VAL A 1 112 ? -21.552 -4.899 27.832 1.00 96.75 112 VAL A N 1
ATOM 901 C CA . VAL A 1 112 ? -20.326 -4.143 27.535 1.00 96.75 112 VAL A CA 1
ATOM 902 C C . VAL A 1 112 ? -19.592 -4.767 26.350 1.00 96.75 112 VAL A C 1
ATOM 904 O O . VAL A 1 112 ? -19.266 -4.043 25.412 1.00 96.75 112 VAL A O 1
ATOM 907 N N . GLY A 1 113 ? -19.416 -6.090 26.332 1.00 96.25 113 GLY A N 1
ATOM 908 C CA . GLY A 1 113 ? -18.768 -6.805 25.230 1.00 96.25 113 GLY A CA 1
ATOM 909 C C . GLY A 1 113 ? -19.458 -6.568 23.884 1.00 96.25 113 GLY A C 1
ATOM 910 O O . GLY A 1 113 ? -18.816 -6.163 22.917 1.00 96.25 113 GLY A O 1
ATOM 911 N N . ILE A 1 114 ? -20.786 -6.711 23.838 1.00 94.62 114 ILE A N 1
ATOM 912 C CA . ILE A 1 114 ? -21.581 -6.454 22.630 1.00 94.62 114 ILE A CA 1
ATOM 913 C C . ILE A 1 114 ? -21.484 -4.984 22.215 1.00 94.62 114 ILE A C 1
ATOM 915 O O . ILE A 1 114 ? -21.333 -4.700 21.030 1.00 94.62 114 ILE A O 1
ATOM 919 N N . LYS A 1 115 ? -21.522 -4.033 23.157 1.00 94.06 115 LYS A N 1
ATOM 920 C CA . LYS A 1 115 ? -21.335 -2.610 22.832 1.00 94.06 115 LYS A CA 1
ATOM 921 C C . LYS A 1 115 ? -19.973 -2.337 22.204 1.00 94.06 115 LYS A C 1
ATOM 923 O O . LYS A 1 115 ? -19.921 -1.616 21.215 1.00 94.06 115 LYS A O 1
ATOM 928 N N . MET A 1 116 ? -18.896 -2.907 22.745 1.00 90.62 116 MET A N 1
ATOM 929 C CA . MET A 1 116 ? -17.569 -2.749 22.149 1.00 90.62 116 MET A CA 1
ATOM 930 C C . MET A 1 116 ? -17.524 -3.332 20.741 1.00 90.62 116 MET A C 1
ATOM 932 O O . MET A 1 116 ? -17.015 -2.676 19.840 1.00 90.62 116 MET A O 1
ATOM 936 N N . HIS A 1 117 ? -18.105 -4.514 20.533 1.00 87.56 117 HIS A N 1
ATOM 937 C CA . HIS A 1 117 ? -18.125 -5.137 19.214 1.00 87.56 117 HIS A CA 1
ATOM 938 C C . HIS A 1 117 ? -18.975 -4.342 18.211 1.00 87.56 117 HIS A C 1
ATOM 940 O O . HIS A 1 117 ? -18.615 -4.208 17.047 1.00 87.56 117 HIS A O 1
ATOM 946 N N . VAL A 1 118 ? -20.071 -3.727 18.662 1.00 86.81 118 VAL A N 1
ATOM 947 C CA . VAL A 1 118 ? -20.859 -2.800 17.841 1.00 86.81 118 VAL A CA 1
ATOM 948 C C . VAL A 1 118 ? -20.048 -1.560 17.466 1.00 86.81 118 VAL A C 1
ATOM 950 O O . VAL A 1 118 ? -20.090 -1.155 16.309 1.00 86.81 118 VAL A O 1
ATOM 953 N N . GLU A 1 119 ? -19.312 -0.951 18.398 1.00 83.06 119 GLU A N 1
ATOM 954 C CA . GLU A 1 119 ? -18.439 0.185 18.077 1.00 83.06 119 GLU A CA 1
ATOM 955 C C . GLU A 1 119 ? -17.318 -0.238 17.117 1.00 83.06 119 GLU A C 1
ATOM 957 O O . GLU A 1 119 ? -17.088 0.429 16.111 1.00 83.06 119 GLU A O 1
ATOM 962 N N . GLU A 1 120 ? -16.693 -1.393 17.344 1.00 82.38 120 GLU A N 1
ATOM 963 C CA . GLU A 1 120 ? -15.718 -1.970 16.421 1.00 82.38 120 GLU A CA 1
ATOM 964 C C . GLU A 1 120 ? -16.315 -2.126 15.023 1.00 82.38 120 GLU A C 1
ATOM 966 O O . GLU A 1 120 ? -15.745 -1.619 14.067 1.00 82.38 120 GLU A O 1
ATOM 971 N N . VAL A 1 121 ? -17.488 -2.741 14.876 1.00 79.31 121 VAL A N 1
ATOM 972 C CA . VAL A 1 121 ? -18.136 -2.932 13.571 1.00 79.31 121 VAL A CA 1
ATOM 973 C C . VAL A 1 121 ? -18.554 -1.601 12.940 1.00 79.31 121 VAL A C 1
ATOM 975 O O . VAL A 1 121 ? -18.382 -1.425 11.734 1.00 79.31 121 VAL A O 1
ATOM 978 N N . LYS A 1 122 ? -19.047 -0.630 13.717 1.00 76.12 122 LYS A N 1
ATOM 979 C CA . LYS A 1 122 ? -19.387 0.711 13.210 1.00 76.12 122 LYS A CA 1
ATOM 980 C C . LYS A 1 122 ? -18.173 1.433 12.628 1.00 76.12 122 LYS A C 1
ATOM 982 O O . LYS A 1 122 ? -18.306 2.094 11.599 1.00 76.12 122 LYS A O 1
ATOM 987 N N . TYR A 1 123 ? -17.002 1.299 13.252 1.00 69.81 123 TYR A N 1
ATOM 988 C CA . TYR A 1 123 ? -15.781 1.978 12.802 1.00 69.81 123 TYR A CA 1
ATOM 989 C C . TYR A 1 123 ? -14.872 1.114 11.907 1.00 69.81 123 TYR A C 1
ATOM 991 O O . TYR A 1 123 ? -14.021 1.663 11.208 1.00 69.81 123 TYR A O 1
ATOM 999 N N . SER A 1 124 ? -15.067 -0.207 11.876 1.00 67.06 124 SER A N 1
ATOM 1000 C CA . SER A 1 124 ? -14.348 -1.186 11.037 1.00 67.06 124 SER A CA 1
ATOM 1001 C C . SER A 1 124 ? -15.108 -1.543 9.753 1.00 67.06 124 SER A C 1
ATOM 1003 O O . SER A 1 124 ? -14.513 -2.009 8.773 1.00 67.06 124 SER A O 1
ATOM 1005 N N . GLY A 1 125 ? -16.422 -1.299 9.725 1.00 65.88 125 GLY A N 1
ATOM 1006 C CA . GLY A 1 125 ? -17.282 -1.551 8.576 1.00 65.88 125 GLY A CA 1
ATOM 1007 C C . GLY A 1 125 ? -16.901 -0.729 7.335 1.00 65.88 125 GLY A C 1
ATOM 1008 O O . GLY A 1 125 ? -16.107 0.211 7.420 1.00 65.88 125 GLY A O 1
ATOM 1009 N N . PRO A 1 126 ? -17.487 -1.039 6.161 1.00 58.50 126 PRO A N 1
ATOM 1010 C CA . PRO A 1 126 ? -17.142 -0.412 4.877 1.00 58.50 126 PRO A CA 1
ATOM 1011 C C . PRO A 1 126 ? -17.279 1.123 4.842 1.00 58.50 126 PRO A C 1
ATOM 1013 O O . PRO A 1 126 ? -16.742 1.759 3.941 1.00 58.50 126 PRO A O 1
ATOM 1016 N N . GLY A 1 127 ? -17.979 1.719 5.815 1.00 57.78 127 GLY A N 1
ATOM 1017 C CA . GLY A 1 127 ? -18.154 3.167 5.973 1.00 57.78 127 GLY A CA 1
ATOM 1018 C C . GLY A 1 127 ? -17.203 3.846 6.970 1.00 57.78 127 GLY A C 1
ATOM 1019 O O . GLY A 1 127 ? -17.266 5.064 7.122 1.00 57.78 127 GLY A O 1
ATOM 1020 N N . GLY A 1 128 ? -16.324 3.103 7.653 1.00 62.50 128 GLY A N 1
ATOM 1021 C CA . GLY A 1 128 ? -15.354 3.667 8.591 1.00 62.50 128 GLY A CA 1
ATOM 1022 C C . GLY A 1 128 ? -14.276 4.472 7.862 1.00 62.50 128 GLY A C 1
ATOM 1023 O O . GLY A 1 128 ? -13.551 3.940 7.020 1.00 62.50 128 GLY A O 1
ATOM 1024 N N . GLY A 1 129 ? -14.135 5.761 8.190 1.00 66.69 129 GLY A N 1
ATOM 1025 C CA . GLY A 1 129 ? -13.274 6.713 7.466 1.00 66.69 129 GLY A CA 1
ATOM 1026 C C . GLY A 1 129 ? -11.792 6.323 7.329 1.00 66.69 129 GLY A C 1
ATOM 1027 O O . GLY A 1 129 ? -11.097 6.872 6.478 1.00 66.69 129 GLY A O 1
ATOM 1028 N N . HIS A 1 130 ? -11.293 5.361 8.112 1.00 70.06 130 HIS A N 1
ATOM 1029 C CA . HIS A 1 130 ? -9.931 4.837 7.970 1.00 70.06 130 HIS A CA 1
ATOM 1030 C C . HIS A 1 130 ? -9.750 3.972 6.712 1.00 70.06 130 HIS A C 1
ATOM 1032 O O . HIS A 1 130 ? -8.742 4.101 6.019 1.00 70.06 130 HIS A O 1
ATOM 1038 N N . ARG A 1 131 ? -10.742 3.140 6.366 1.00 71.69 131 ARG A N 1
ATOM 1039 C CA . ARG A 1 131 ? -10.678 2.270 5.182 1.00 71.69 131 ARG A CA 1
ATOM 1040 C C . ARG A 1 131 ? -10.721 3.094 3.895 1.00 71.69 131 ARG A C 1
ATOM 1042 O O . ARG A 1 131 ? -9.979 2.802 2.968 1.00 71.69 131 ARG A O 1
ATOM 1049 N N . ARG A 1 132 ? -11.512 4.172 3.877 1.00 78.88 132 ARG A N 1
ATOM 1050 C CA . ARG A 1 132 ? -11.588 5.092 2.734 1.00 78.88 132 ARG A CA 1
ATOM 1051 C C . ARG A 1 132 ? -10.272 5.833 2.499 1.00 78.88 132 ARG A C 1
ATOM 1053 O O . ARG A 1 132 ? -9.752 5.768 1.402 1.00 78.88 132 ARG A O 1
ATOM 1060 N N . LYS A 1 133 ? -9.645 6.372 3.552 1.00 82.19 133 LYS A N 1
ATOM 1061 C CA . LYS A 1 133 ? -8.301 6.977 3.451 1.00 82.19 133 LYS A CA 1
ATOM 1062 C C . LYS A 1 133 ? -7.237 6.003 2.936 1.00 82.19 133 LYS A C 1
ATOM 1064 O O . LYS A 1 133 ? -6.313 6.414 2.240 1.00 82.19 133 LYS A O 1
ATOM 1069 N N . LEU A 1 134 ? -7.329 4.724 3.308 1.00 83.75 134 LEU A N 1
ATOM 1070 C CA . LEU A 1 134 ? -6.417 3.697 2.806 1.00 83.75 134 LEU A CA 1
ATOM 1071 C C . LEU A 1 134 ? -6.646 3.429 1.313 1.00 83.75 134 LEU A C 1
ATOM 1073 O O . LEU A 1 134 ? -5.676 3.336 0.564 1.00 83.75 134 LEU A O 1
ATOM 1077 N N . VAL A 1 135 ? -7.908 3.353 0.886 1.00 84.81 135 VAL A N 1
ATOM 1078 C CA . VAL A 1 135 ? -8.282 3.236 -0.530 1.00 84.81 135 VAL A CA 1
ATOM 1079 C C . VAL A 1 135 ? -7.786 4.450 -1.313 1.00 84.81 135 VAL A C 1
ATOM 1081 O O . VAL A 1 135 ? -7.031 4.258 -2.258 1.00 84.81 135 VAL A O 1
ATOM 1084 N N . ASP A 1 136 ? -8.059 5.673 -0.853 1.00 88.69 136 ASP A N 1
ATOM 1085 C CA . ASP A 1 136 ? -7.595 6.910 -1.495 1.00 88.69 136 ASP A CA 1
ATOM 1086 C C . ASP A 1 136 ? -6.058 6.925 -1.636 1.00 88.69 136 ASP A C 1
ATOM 1088 O O . ASP A 1 136 ? -5.504 7.311 -2.666 1.00 88.69 136 ASP A O 1
ATOM 1092 N N . LYS A 1 137 ? -5.331 6.448 -0.613 1.00 92.38 137 LYS A N 1
ATOM 1093 C CA . LYS A 1 137 ? -3.866 6.318 -0.664 1.00 92.38 137 LYS A CA 1
ATOM 1094 C C . LYS A 1 137 ? -3.419 5.302 -1.714 1.00 92.38 137 LYS A C 1
ATOM 1096 O O . LYS A 1 137 ? -2.438 5.554 -2.413 1.00 92.38 137 LYS A O 1
ATOM 1101 N N . HIS A 1 138 ? -4.088 4.157 -1.809 1.00 93.00 138 HIS A N 1
ATOM 1102 C CA . HIS A 1 138 ? -3.773 3.149 -2.819 1.00 93.00 138 HIS A CA 1
ATOM 1103 C C . HIS A 1 138 ? -4.109 3.631 -4.231 1.00 93.00 138 HIS A C 1
ATOM 1105 O O . HIS A 1 138 ? -3.305 3.424 -5.135 1.00 93.00 138 HIS A O 1
ATOM 1111 N N . GLU A 1 139 ? -5.225 4.332 -4.413 1.00 95.12 139 GLU A N 1
ATOM 1112 C CA . GLU A 1 139 ? -5.596 4.964 -5.679 1.00 95.12 139 GLU A CA 1
ATOM 1113 C C . GLU A 1 139 ? -4.555 6.009 -6.099 1.00 95.12 139 GLU A C 1
ATOM 1115 O O . GLU A 1 139 ? -4.061 5.972 -7.227 1.00 95.12 139 GLU A O 1
ATOM 1120 N N . ALA A 1 140 ? -4.115 6.868 -5.175 1.00 95.38 140 ALA A N 1
ATOM 1121 C CA . ALA A 1 140 ? -3.052 7.839 -5.434 1.00 95.38 140 ALA A CA 1
ATOM 1122 C C . ALA A 1 140 ? -1.708 7.166 -5.779 1.00 95.38 140 ALA A C 1
ATOM 1124 O O . ALA A 1 140 ? -1.001 7.596 -6.695 1.00 95.38 140 ALA A O 1
ATOM 1125 N N . GLN A 1 141 ? -1.347 6.086 -5.076 1.00 96.12 141 GLN A N 1
ATOM 1126 C CA . GLN A 1 141 ? -0.146 5.302 -5.381 1.00 96.12 141 GLN A CA 1
ATOM 1127 C C . GLN A 1 141 ? -0.226 4.655 -6.767 1.00 96.12 141 GLN A C 1
ATOM 1129 O O . GLN A 1 141 ? 0.762 4.675 -7.503 1.00 96.12 141 GLN A O 1
ATOM 1134 N N . LEU A 1 142 ? -1.390 4.116 -7.132 1.00 96.56 142 LEU A N 1
ATOM 1135 C CA . LEU A 1 142 ? -1.628 3.496 -8.430 1.00 96.56 142 LEU A CA 1
ATOM 1136 C C . LEU A 1 142 ? -1.532 4.532 -9.553 1.00 96.56 142 LEU A C 1
ATOM 1138 O O . LEU A 1 142 ? -0.812 4.299 -10.523 1.00 96.56 142 LEU A O 1
ATOM 1142 N N . ALA A 1 143 ? -2.159 5.700 -9.392 1.00 96.62 143 ALA A N 1
ATOM 1143 C CA . ALA A 1 143 ? -2.073 6.797 -10.353 1.00 96.62 143 ALA A CA 1
ATOM 1144 C C . ALA A 1 143 ? -0.620 7.269 -10.558 1.00 96.62 143 ALA A C 1
ATOM 1146 O O . ALA A 1 143 ? -0.152 7.403 -11.691 1.00 96.62 143 ALA A O 1
ATOM 1147 N N . SER A 1 144 ? 0.136 7.444 -9.469 1.00 95.62 144 SER A N 1
ATOM 1148 C CA . SER A 1 144 ? 1.553 7.828 -9.530 1.00 95.62 144 SER A CA 1
ATOM 1149 C C . SER A 1 144 ? 2.419 6.766 -10.221 1.00 95.62 144 SER A C 1
ATOM 1151 O O . SER A 1 144 ? 3.258 7.086 -11.073 1.00 95.62 144 SER A O 1
ATOM 1153 N N . ALA A 1 145 ? 2.195 5.486 -9.905 1.00 94.38 145 ALA A N 1
ATOM 1154 C CA . ALA A 1 145 ? 2.905 4.376 -10.528 1.00 94.38 145 ALA A CA 1
ATOM 1155 C C . ALA A 1 145 ? 2.597 4.266 -12.029 1.00 94.38 145 ALA A C 1
ATOM 1157 O O . ALA A 1 145 ? 3.530 4.109 -12.820 1.00 94.38 145 ALA A O 1
ATOM 1158 N N . ALA A 1 146 ? 1.329 4.414 -12.425 1.00 96.25 146 ALA A N 1
ATOM 1159 C CA . ALA A 1 146 ? 0.898 4.408 -13.821 1.00 96.25 146 ALA A CA 1
ATOM 1160 C C . ALA A 1 146 ? 1.525 5.567 -14.611 1.00 96.25 146 ALA A C 1
ATOM 1162 O O . ALA A 1 146 ? 2.120 5.348 -15.665 1.00 96.25 146 ALA A O 1
ATOM 1163 N N . ALA A 1 147 ? 1.510 6.784 -14.060 1.00 95.94 147 ALA A N 1
ATOM 1164 C CA . ALA A 1 147 ? 2.138 7.940 -14.696 1.00 95.94 147 ALA A CA 1
ATOM 1165 C C . ALA A 1 147 ? 3.658 7.756 -14.862 1.00 95.94 147 ALA A C 1
ATOM 1167 O O . ALA A 1 147 ? 4.238 8.133 -15.883 1.00 95.94 147 ALA A O 1
ATOM 1168 N N . ARG A 1 148 ? 4.334 7.154 -13.872 1.00 96.00 148 ARG A N 1
ATOM 1169 C CA . ARG A 1 148 ? 5.765 6.830 -13.975 1.00 96.00 148 ARG A CA 1
ATOM 1170 C C . ARG A 1 148 ? 6.030 5.775 -15.046 1.00 96.00 148 ARG A C 1
ATOM 1172 O O . ARG A 1 148 ? 7.009 5.908 -15.779 1.00 96.00 148 ARG A O 1
ATOM 1179 N N . LEU A 1 149 ? 5.176 4.759 -15.135 1.00 95.38 149 LEU A N 1
ATOM 1180 C CA . LEU A 1 149 ? 5.270 3.725 -16.157 1.00 95.38 149 LEU A CA 1
ATOM 1181 C C . LEU A 1 149 ? 5.141 4.331 -17.554 1.00 95.38 149 LEU A C 1
ATOM 1183 O O . LEU A 1 149 ? 6.005 4.063 -18.383 1.00 95.38 149 LEU A O 1
ATOM 1187 N N . GLU A 1 150 ? 4.167 5.213 -17.788 1.00 96.12 150 GLU A N 1
ATOM 1188 C CA . GLU A 1 150 ? 3.982 5.830 -19.106 1.00 96.12 150 GLU A CA 1
ATOM 1189 C C . GLU A 1 150 ? 5.170 6.716 -19.502 1.00 96.12 150 GLU A C 1
ATOM 1191 O O . GLU A 1 150 ? 5.704 6.604 -20.607 1.00 96.12 150 GLU A O 1
ATOM 1196 N N . ARG A 1 151 ? 5.700 7.517 -18.565 1.00 92.75 151 ARG A N 1
ATOM 1197 C CA . ARG A 1 151 ? 6.929 8.297 -18.807 1.00 92.75 151 ARG A CA 1
ATOM 1198 C C . ARG A 1 151 ? 8.113 7.409 -19.181 1.00 92.75 151 ARG A C 1
ATOM 1200 O O . ARG A 1 151 ? 8.902 7.762 -20.059 1.00 92.75 151 ARG A O 1
ATOM 1207 N N . CYS A 1 152 ? 8.271 6.270 -18.510 1.00 94.56 152 CYS A N 1
ATOM 1208 C CA . CYS A 1 152 ? 9.307 5.305 -18.856 1.00 94.56 152 CYS A CA 1
ATOM 1209 C C . CYS A 1 152 ? 9.035 4.667 -20.222 1.00 94.56 152 CYS A C 1
ATOM 1211 O O . CYS A 1 152 ? 9.970 4.554 -21.012 1.00 94.56 152 CYS A O 1
ATOM 1213 N N . ARG A 1 153 ? 7.787 4.304 -20.529 1.00 96.56 153 ARG A N 1
ATOM 1214 C CA . ARG A 1 153 ? 7.370 3.693 -21.798 1.00 96.56 153 ARG A CA 1
ATOM 1215 C C . ARG A 1 153 ? 7.769 4.561 -22.991 1.00 96.56 153 ARG A C 1
ATOM 1217 O O . ARG A 1 153 ? 8.499 4.094 -23.861 1.00 96.56 153 ARG A O 1
ATOM 1224 N N . ILE A 1 154 ? 7.418 5.847 -22.960 1.00 95.38 154 ILE A N 1
ATOM 1225 C CA . ILE A 1 154 ? 7.749 6.816 -24.019 1.00 95.38 154 ILE A CA 1
ATOM 1226 C C . ILE A 1 154 ? 9.271 6.944 -24.209 1.00 95.38 154 ILE A C 1
ATOM 1228 O O . ILE A 1 154 ? 9.770 6.962 -25.338 1.00 95.38 154 ILE A O 1
ATOM 1232 N N . LYS A 1 155 ? 10.043 6.999 -23.111 1.00 95.44 155 LYS A N 1
ATOM 1233 C CA . LYS A 1 155 ? 11.517 7.054 -23.173 1.00 95.44 155 LYS A CA 1
ATOM 1234 C C . LYS A 1 155 ? 12.108 5.800 -23.818 1.00 95.44 155 LYS A C 1
ATOM 1236 O O . LYS A 1 155 ? 13.010 5.926 -24.646 1.00 95.44 155 LYS A O 1
ATOM 1241 N N . HIS A 1 156 ? 11.604 4.620 -23.456 1.00 95.38 156 HIS A N 1
ATOM 1242 C CA . HIS A 1 156 ? 12.060 3.355 -24.030 1.00 95.38 156 HIS A CA 1
ATOM 1243 C C . HIS A 1 156 ? 11.705 3.264 -25.511 1.00 95.38 156 HIS A C 1
ATOM 1245 O O . HIS A 1 156 ? 12.582 2.943 -26.300 1.00 95.38 156 HIS A O 1
ATOM 1251 N N . GLU A 1 157 ? 10.496 3.650 -25.923 1.00 96.19 157 GLU A N 1
ATOM 1252 C CA . GLU A 1 157 ? 10.133 3.694 -27.345 1.00 96.19 157 GLU A CA 1
ATOM 1253 C C . GLU A 1 157 ? 11.058 4.613 -28.153 1.00 96.19 157 GLU A C 1
ATOM 1255 O O . GLU A 1 157 ? 11.492 4.256 -29.251 1.00 96.19 157 GLU A O 1
ATOM 1260 N N . ARG A 1 158 ? 11.415 5.784 -27.606 1.00 95.38 158 ARG A N 1
ATOM 1261 C CA . ARG A 1 158 ? 12.385 6.682 -28.247 1.00 95.38 158 ARG A CA 1
ATOM 1262 C C . ARG A 1 158 ? 13.759 6.023 -28.378 1.00 95.38 158 ARG A C 1
ATOM 1264 O O . ARG A 1 158 ? 14.361 6.100 -29.446 1.00 95.38 158 ARG A O 1
ATOM 1271 N N . LEU A 1 159 ? 14.250 5.382 -27.317 1.00 95.19 159 LEU A N 1
ATOM 1272 C CA . LEU A 1 159 ? 15.523 4.653 -27.333 1.00 95.19 159 LEU A CA 1
ATOM 1273 C C . LEU A 1 159 ? 15.499 3.506 -28.347 1.00 95.19 159 LEU A C 1
ATOM 1275 O O . LEU A 1 159 ? 16.432 3.386 -29.134 1.00 95.19 159 LEU A O 1
ATOM 1279 N N . THR A 1 160 ? 14.419 2.729 -28.405 1.00 95.06 160 THR A N 1
ATOM 1280 C CA . THR A 1 160 ? 14.237 1.655 -29.387 1.00 95.06 160 THR A CA 1
ATOM 1281 C C . THR A 1 160 ? 14.311 2.191 -30.815 1.00 95.06 160 THR A C 1
ATOM 1283 O O . THR A 1 160 ? 15.054 1.641 -31.624 1.00 95.06 160 THR A O 1
ATOM 1286 N N . ARG A 1 161 ? 13.626 3.303 -31.124 1.00 95.62 161 ARG A N 1
ATOM 1287 C CA . ARG A 1 161 ? 13.717 3.944 -32.449 1.00 95.62 161 ARG A CA 1
ATOM 1288 C C . ARG A 1 161 ? 15.148 4.371 -32.786 1.00 95.62 161 ARG A C 1
ATOM 1290 O O . ARG A 1 161 ? 15.604 4.122 -33.899 1.00 95.62 161 ARG A O 1
ATOM 1297 N N . MET A 1 162 ? 15.872 4.960 -31.831 1.00 95.56 162 MET A N 1
ATOM 1298 C CA . MET A 1 162 ? 17.272 5.353 -32.038 1.00 95.56 162 MET A CA 1
ATOM 1299 C C . MET A 1 162 ? 18.185 4.143 -32.264 1.00 95.56 162 MET A C 1
ATOM 1301 O O . MET A 1 162 ? 19.005 4.171 -33.174 1.00 95.56 162 MET A O 1
ATOM 1305 N N . VAL A 1 163 ? 18.026 3.063 -31.495 1.00 92.38 163 VAL A N 1
ATOM 1306 C CA . VAL A 1 163 ? 18.828 1.839 -31.664 1.00 92.38 163 VAL A CA 1
ATOM 1307 C C . VAL A 1 163 ? 18.570 1.193 -33.026 1.00 92.38 163 VAL A C 1
ATOM 1309 O O . VAL A 1 163 ? 19.519 0.772 -33.686 1.00 92.38 163 VAL A O 1
ATOM 1312 N N . ILE A 1 164 ? 17.317 1.169 -33.493 1.00 93.81 164 ILE A N 1
ATOM 1313 C CA . ILE A 1 164 ? 16.978 0.688 -34.841 1.00 93.81 164 ILE A CA 1
ATOM 1314 C C . ILE A 1 164 ? 17.669 1.548 -35.908 1.00 93.81 164 ILE A C 1
ATOM 1316 O O . ILE A 1 164 ? 18.285 0.999 -36.822 1.00 93.81 164 ILE A O 1
ATOM 1320 N N . ALA A 1 165 ? 17.623 2.879 -35.775 1.00 94.50 165 ALA A N 1
ATOM 1321 C CA . ALA A 1 165 ? 18.278 3.796 -36.707 1.00 94.50 165 ALA A CA 1
ATOM 1322 C C . ALA A 1 165 ? 19.807 3.613 -36.727 1.00 94.50 165 ALA A C 1
ATOM 1324 O O . ALA A 1 165 ? 20.401 3.537 -37.801 1.00 94.50 165 ALA A O 1
ATOM 1325 N N . VAL A 1 166 ? 20.443 3.468 -35.559 1.00 93.69 166 VAL A N 1
ATOM 1326 C CA . VAL A 1 166 ? 21.886 3.192 -35.449 1.00 93.69 166 VAL A CA 1
ATOM 1327 C C . VAL A 1 166 ? 22.230 1.853 -36.095 1.00 93.69 166 VAL A C 1
ATOM 1329 O O . VAL A 1 166 ? 23.160 1.789 -36.892 1.00 93.69 166 VAL A O 1
ATOM 1332 N N . LYS A 1 167 ? 21.464 0.789 -35.824 1.00 93.56 167 LYS A N 1
ATOM 1333 C CA . LYS A 1 167 ? 21.687 -0.532 -36.430 1.00 93.56 167 LYS A CA 1
ATOM 1334 C C . LYS A 1 167 ? 21.572 -0.481 -37.955 1.00 93.56 167 LYS A C 1
ATOM 1336 O O . LYS A 1 167 ? 22.409 -1.059 -38.645 1.00 93.56 167 LYS A O 1
ATOM 1341 N N . ALA A 1 168 ? 20.575 0.231 -38.482 1.00 93.69 168 ALA A N 1
ATOM 1342 C CA . ALA A 1 168 ? 20.444 0.454 -39.918 1.00 93.69 168 ALA A CA 1
ATOM 1343 C C . ALA A 1 168 ? 21.650 1.230 -40.475 1.00 93.69 168 ALA A C 1
ATOM 1345 O O . ALA A 1 168 ? 22.242 0.802 -41.460 1.00 93.69 168 ALA A O 1
ATOM 1346 N N . GLY A 1 169 ? 22.075 2.311 -39.813 1.00 93.19 169 GLY A N 1
ATOM 1347 C CA . GLY A 1 169 ? 23.257 3.088 -40.201 1.00 93.19 169 GLY A CA 1
ATOM 1348 C C . GLY A 1 169 ? 24.546 2.261 -40.222 1.00 93.19 169 GLY A C 1
ATOM 1349 O O . GLY A 1 169 ? 25.301 2.329 -41.188 1.00 93.19 169 GLY A O 1
ATOM 1350 N N . VAL A 1 170 ? 24.767 1.418 -39.208 1.00 92.50 170 VAL A N 1
ATOM 1351 C CA . VAL A 1 170 ? 25.906 0.485 -39.151 1.00 92.50 170 VAL A CA 1
ATOM 1352 C C . VAL A 1 170 ? 25.847 -0.528 -40.294 1.00 92.50 170 VAL A C 1
ATOM 1354 O O . VAL A 1 170 ? 26.883 -0.801 -40.897 1.00 92.50 170 VAL A O 1
ATOM 1357 N N . LYS A 1 171 ? 24.655 -1.040 -40.637 1.00 91.06 171 LYS A N 1
ATOM 1358 C CA . LYS A 1 171 ? 24.466 -1.920 -41.800 1.00 91.06 171 LYS A CA 1
ATOM 1359 C C . LYS A 1 171 ? 24.826 -1.210 -43.104 1.00 91.06 171 LYS A C 1
ATOM 1361 O O . LYS A 1 171 ? 25.633 -1.715 -43.866 1.00 91.06 171 LYS A O 1
ATOM 1366 N N . HIS A 1 172 ? 24.293 -0.011 -43.326 1.00 92.56 172 HIS A N 1
ATOM 1367 C CA . HIS A 1 172 ? 24.594 0.769 -44.528 1.00 92.56 172 HIS A CA 1
ATOM 1368 C C . HIS A 1 172 ? 26.083 1.105 -44.650 1.00 92.56 172 HIS A C 1
ATOM 1370 O O . HIS A 1 172 ? 26.634 1.083 -45.748 1.00 92.56 172 HIS A O 1
ATOM 1376 N N . LEU A 1 173 ? 26.743 1.415 -43.530 1.00 90.19 173 LEU A N 1
ATOM 1377 C CA . LEU A 1 173 ? 28.186 1.625 -43.492 1.00 90.19 173 LEU A CA 1
ATOM 1378 C C . LEU A 1 173 ? 28.936 0.335 -43.852 1.00 90.19 173 LEU A C 1
ATOM 1380 O O . LEU A 1 173 ? 29.861 0.372 -44.656 1.00 90.19 173 LEU A O 1
ATOM 1384 N N . GLN A 1 174 ? 28.510 -0.803 -43.300 1.00 89.62 174 GLN A N 1
ATOM 1385 C CA . GLN A 1 174 ? 29.083 -2.109 -43.607 1.00 89.62 174 GLN A CA 1
ATOM 1386 C C . GLN A 1 174 ? 28.955 -2.451 -45.098 1.00 89.62 174 GLN A C 1
ATOM 1388 O O . GLN A 1 174 ? 29.964 -2.816 -45.696 1.00 89.62 174 GLN A O 1
ATOM 1393 N N . ASP A 1 175 ? 27.769 -2.257 -45.684 1.00 89.88 175 ASP A N 1
ATOM 1394 C CA . ASP A 1 175 ? 27.478 -2.511 -47.101 1.00 89.88 175 ASP A CA 1
ATOM 1395 C C . ASP A 1 175 ? 28.343 -1.627 -48.023 1.00 89.88 175 ASP A C 1
ATOM 1397 O O . ASP A 1 175 ? 28.872 -2.096 -49.027 1.00 89.88 175 ASP A O 1
ATOM 1401 N N . LYS A 1 176 ? 28.541 -0.344 -47.677 1.00 89.31 176 LYS A N 1
ATOM 1402 C CA . LYS A 1 176 ? 29.397 0.572 -48.457 1.00 89.31 176 LYS A CA 1
ATOM 1403 C C . LYS A 1 176 ? 30.881 0.225 -48.381 1.00 89.31 176 LYS A C 1
ATOM 1405 O O . LYS A 1 176 ? 31.608 0.454 -49.343 1.00 89.31 176 LYS A O 1
ATOM 1410 N N . LEU A 1 177 ? 31.334 -0.272 -47.234 1.00 85.56 177 LEU A N 1
ATOM 1411 C CA . LEU A 1 177 ? 32.732 -0.638 -47.020 1.00 85.56 177 LEU A CA 1
ATOM 1412 C C . LEU A 1 177 ? 33.078 -2.015 -47.583 1.00 85.56 177 LEU A C 1
ATOM 1414 O O . LEU A 1 177 ? 34.260 -2.312 -47.715 1.00 85.56 177 LEU A O 1
ATOM 1418 N N . ASP A 1 178 ? 32.088 -2.846 -47.912 1.00 84.94 178 ASP A N 1
ATOM 1419 C CA . ASP A 1 178 ? 32.301 -4.238 -48.321 1.00 84.94 178 ASP A CA 1
ATOM 1420 C C . ASP A 1 178 ? 33.233 -4.357 -49.539 1.00 84.94 178 ASP A C 1
ATOM 1422 O O . ASP A 1 178 ? 34.117 -5.206 -49.549 1.00 84.94 178 ASP A O 1
ATOM 1426 N N . GLY A 1 179 ? 33.143 -3.424 -50.495 1.00 83.44 179 GLY A N 1
ATOM 1427 C CA . GLY A 1 179 ? 34.002 -3.412 -51.685 1.00 83.44 179 GLY A CA 1
ATOM 1428 C C . GLY A 1 179 ? 35.489 -3.136 -51.424 1.00 83.44 179 GLY A C 1
ATOM 1429 O O . GLY A 1 179 ? 36.320 -3.555 -52.217 1.00 83.44 179 GLY A O 1
ATOM 1430 N N . VAL A 1 180 ? 35.843 -2.461 -50.323 1.00 81.75 180 VAL A N 1
ATOM 1431 C CA . VAL A 1 180 ? 37.248 -2.156 -49.960 1.00 81.75 180 VAL A CA 1
ATOM 1432 C C . VAL A 1 180 ? 37.705 -2.987 -48.752 1.00 81.75 180 VAL A C 1
ATOM 1434 O O . VAL A 1 180 ? 38.876 -3.003 -48.378 1.00 81.75 180 VAL A O 1
ATOM 1437 N N . ARG A 1 181 ? 36.776 -3.710 -48.118 1.00 81.50 181 ARG A N 1
ATOM 1438 C CA . ARG A 1 181 ? 37.006 -4.468 -46.886 1.00 81.50 181 ARG A CA 1
ATOM 1439 C C . ARG A 1 181 ? 38.069 -5.545 -47.062 1.00 81.50 181 ARG A C 1
ATOM 1441 O O . ARG A 1 181 ? 38.933 -5.669 -46.196 1.00 81.50 181 ARG A O 1
ATOM 1448 N N . GLU A 1 182 ? 38.030 -6.287 -48.166 1.00 74.56 182 GLU A N 1
ATOM 1449 C CA . GLU A 1 182 ? 39.003 -7.351 -48.448 1.00 74.56 182 GLU A CA 1
ATOM 1450 C C . GLU A 1 182 ? 40.420 -6.791 -48.665 1.00 74.56 182 GLU A C 1
ATOM 1452 O O . GLU A 1 182 ? 41.390 -7.338 -48.144 1.00 74.56 182 GLU A O 1
ATOM 1457 N N . GLU A 1 183 ? 40.547 -5.638 -49.330 1.00 75.19 183 GLU A N 1
ATOM 1458 C CA . GLU A 1 183 ? 41.828 -4.954 -49.586 1.00 75.19 183 GLU A CA 1
ATOM 1459 C C . GLU A 1 183 ? 42.442 -4.299 -48.335 1.00 75.19 183 GLU A C 1
ATOM 1461 O O . GLU A 1 183 ? 43.639 -3.990 -48.277 1.00 75.19 183 GLU A O 1
ATOM 1466 N N . LEU A 1 184 ? 41.603 -4.032 -47.337 1.00 75.19 184 LEU A N 1
ATOM 1467 C CA . LEU A 1 184 ? 41.965 -3.434 -46.054 1.00 75.19 184 LEU A CA 1
ATOM 1468 C C . LEU A 1 184 ? 42.132 -4.492 -44.950 1.00 75.19 184 LEU A C 1
ATOM 1470 O O . LEU A 1 184 ? 42.392 -4.137 -43.803 1.00 75.19 184 LEU A O 1
ATOM 1474 N N . GLY A 1 185 ? 42.001 -5.785 -45.279 1.00 69.12 185 GLY A N 1
ATOM 1475 C CA . GLY A 1 185 ? 42.141 -6.893 -44.326 1.00 69.12 185 GLY A CA 1
ATOM 1476 C C . GLY A 1 185 ? 41.027 -6.962 -43.273 1.00 69.12 185 GLY A C 1
ATOM 1477 O O . GLY A 1 185 ? 41.199 -7.605 -42.235 1.00 69.12 185 GLY A O 1
ATOM 1478 N N . GLY A 1 186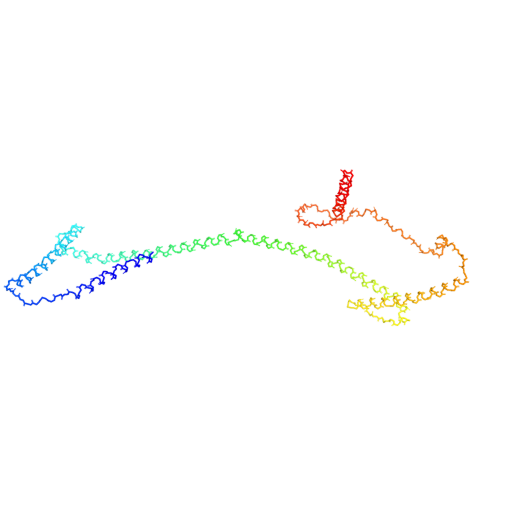 ? 39.899 -6.294 -43.520 1.00 73.19 186 GLY A N 1
ATOM 1479 C CA . GLY A 1 186 ? 38.775 -6.215 -42.595 1.00 73.19 186 GLY A CA 1
ATOM 1480 C C . GLY A 1 186 ? 37.942 -7.496 -42.571 1.00 73.19 186 GLY A C 1
ATOM 1481 O O . GLY A 1 186 ? 37.752 -8.163 -43.588 1.00 73.19 186 GLY A O 1
ATOM 1482 N N . ARG A 1 187 ? 37.385 -7.843 -41.408 1.00 75.06 187 ARG A N 1
ATOM 1483 C CA . ARG A 1 187 ? 36.506 -9.016 -41.269 1.00 75.06 187 ARG A CA 1
ATOM 1484 C C . ARG A 1 187 ? 35.058 -8.638 -41.557 1.00 75.06 187 ARG A C 1
ATOM 1486 O O . ARG A 1 187 ? 34.528 -7.674 -41.005 1.00 75.06 187 ARG A O 1
ATOM 1493 N N . HIS A 1 188 ? 34.379 -9.418 -42.395 1.00 79.38 188 HIS A N 1
ATOM 1494 C CA . HIS A 1 188 ? 32.932 -9.296 -42.558 1.00 79.38 188 HIS A CA 1
ATOM 1495 C C . HIS A 1 188 ? 32.230 -10.034 -41.406 1.00 79.38 188 HIS A C 1
ATOM 1497 O O . HIS A 1 188 ? 32.327 -11.254 -41.272 1.00 79.38 188 HIS A O 1
ATOM 1503 N N . ILE A 1 189 ? 31.543 -9.295 -40.533 1.00 83.19 189 ILE A N 1
ATOM 1504 C CA . ILE A 1 189 ? 30.863 -9.841 -39.351 1.00 83.19 189 ILE A CA 1
ATOM 1505 C C . ILE A 1 189 ? 29.354 -9.699 -39.541 1.00 83.19 189 ILE A C 1
ATOM 1507 O O . ILE A 1 189 ? 28.870 -8.608 -39.819 1.00 83.19 189 ILE A O 1
ATOM 1511 N N . GLN A 1 190 ? 28.588 -10.770 -39.325 1.00 83.25 190 GLN A N 1
ATOM 1512 C CA . GLN A 1 190 ? 27.128 -10.692 -39.415 1.00 83.25 190 GLN A CA 1
ATOM 1513 C C . GLN A 1 190 ? 26.544 -9.731 -38.369 1.00 83.25 190 GLN A C 1
ATOM 1515 O O . GLN A 1 190 ? 26.906 -9.780 -37.185 1.00 83.25 190 GLN A O 1
ATOM 1520 N N . LEU A 1 191 ? 25.617 -8.877 -38.806 1.00 85.50 191 LEU A N 1
ATOM 1521 C CA . LEU A 1 191 ? 24.962 -7.881 -37.965 1.00 85.50 191 LEU A CA 1
ATOM 1522 C C . LEU A 1 191 ? 23.798 -8.495 -37.167 1.00 85.50 191 LEU A C 1
ATOM 1524 O O . LEU A 1 191 ? 22.708 -8.726 -37.686 1.00 85.50 191 LEU A O 1
ATOM 1528 N N . THR A 1 192 ? 24.019 -8.704 -35.873 1.00 88.06 192 THR A N 1
ATOM 1529 C CA . THR A 1 192 ? 23.028 -9.137 -34.876 1.00 88.06 192 THR A CA 1
ATOM 1530 C C . THR A 1 192 ? 23.003 -8.134 -33.725 1.00 88.06 192 THR A C 1
ATOM 1532 O O . THR A 1 192 ? 23.933 -7.339 -33.574 1.00 88.06 192 THR A O 1
ATOM 1535 N N . ASP A 1 193 ? 21.971 -8.159 -32.882 1.00 81.56 193 ASP A N 1
ATOM 1536 C CA . ASP A 1 193 ? 21.838 -7.194 -31.779 1.00 81.56 193 ASP A CA 1
ATOM 1537 C C . ASP A 1 193 ? 23.050 -7.228 -30.832 1.00 81.56 193 ASP A C 1
ATOM 1539 O O . ASP A 1 193 ? 23.546 -6.179 -30.431 1.00 81.56 193 ASP A O 1
ATOM 1543 N N . ALA A 1 194 ? 23.617 -8.413 -30.584 1.00 85.69 194 ALA A N 1
ATOM 1544 C CA . ALA A 1 194 ? 24.830 -8.571 -29.781 1.00 85.69 194 ALA A CA 1
ATOM 1545 C C . ALA A 1 194 ? 26.118 -8.144 -30.512 1.00 85.69 194 ALA A C 1
ATOM 1547 O O . ALA A 1 194 ? 27.093 -7.750 -29.875 1.00 85.69 194 ALA A O 1
ATOM 1548 N N . THR A 1 195 ? 26.154 -8.224 -31.845 1.00 88.06 195 THR A N 1
ATOM 1549 C CA . THR A 1 195 ? 27.361 -7.939 -32.640 1.00 88.06 195 THR A CA 1
ATOM 1550 C C . THR A 1 195 ? 27.388 -6.534 -33.233 1.00 88.06 195 THR A C 1
ATOM 1552 O O . THR A 1 195 ? 28.429 -6.148 -33.756 1.00 88.06 195 THR A O 1
ATOM 1555 N N . THR A 1 196 ? 26.310 -5.748 -33.114 1.00 87.56 196 THR A N 1
ATOM 1556 C CA . THR A 1 196 ? 26.194 -4.382 -33.673 1.00 87.56 196 THR A CA 1
ATOM 1557 C C . THR A 1 196 ? 27.381 -3.497 -33.295 1.00 87.56 196 THR A C 1
ATOM 1559 O O . THR A 1 196 ? 27.983 -2.871 -34.163 1.00 87.56 196 THR A 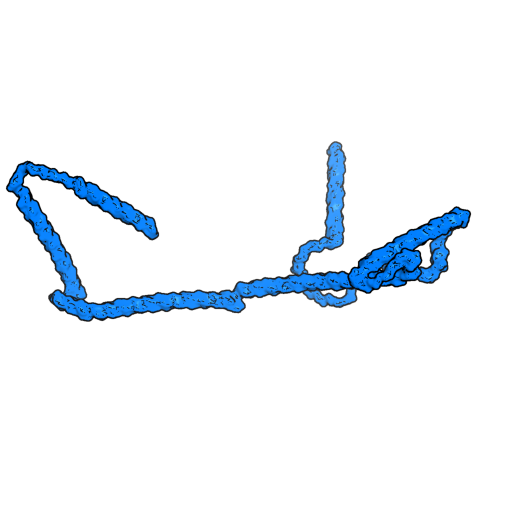O 1
ATOM 1562 N N . PHE A 1 197 ? 27.780 -3.506 -32.021 1.00 88.19 197 PHE A N 1
ATOM 1563 C CA . PHE A 1 197 ? 28.931 -2.733 -31.549 1.00 88.19 197 PHE A CA 1
ATOM 1564 C C . PHE A 1 197 ? 30.253 -3.201 -32.176 1.00 88.19 197 PHE A C 1
ATOM 1566 O O . PHE A 1 197 ? 31.070 -2.389 -32.599 1.00 88.19 197 PHE A O 1
ATOM 1573 N N . ARG A 1 198 ? 30.443 -4.519 -32.301 1.00 88.81 198 ARG A N 1
ATOM 1574 C CA . ARG A 1 198 ? 31.646 -5.109 -32.904 1.00 88.81 198 ARG A CA 1
ATOM 1575 C C . ARG A 1 198 ? 31.749 -4.797 -34.399 1.00 88.81 198 ARG A C 1
ATOM 1577 O O . ARG A 1 198 ? 32.835 -4.502 -34.876 1.00 88.81 198 ARG A O 1
ATOM 1584 N N . VAL A 1 199 ? 30.627 -4.842 -35.122 1.00 88.94 199 VAL A N 1
ATOM 1585 C CA . VAL A 1 199 ? 30.560 -4.445 -36.539 1.00 88.94 199 VAL A CA 1
ATOM 1586 C C . VAL A 1 199 ? 30.891 -2.960 -36.692 1.00 88.94 199 VAL A C 1
ATOM 1588 O O . VAL A 1 199 ? 31.649 -2.594 -37.582 1.00 88.94 199 VAL A O 1
ATOM 1591 N N . MET A 1 200 ? 30.365 -2.106 -35.809 1.00 90.19 200 MET A N 1
ATOM 1592 C CA . MET A 1 200 ? 30.649 -0.670 -35.833 1.00 90.19 200 MET A CA 1
ATOM 1593 C C . MET A 1 200 ? 32.138 -0.371 -35.614 1.00 90.19 200 MET A C 1
ATOM 1595 O O . MET A 1 200 ? 32.703 0.400 -36.381 1.00 90.19 200 MET A O 1
ATOM 1599 N N . ALA A 1 201 ? 32.775 -1.019 -34.634 1.00 89.75 201 ALA A N 1
ATOM 1600 C CA . ALA A 1 201 ? 34.206 -0.864 -34.371 1.00 89.75 201 ALA A CA 1
ATOM 1601 C C . ALA A 1 201 ? 35.070 -1.320 -35.561 1.00 89.75 201 ALA A C 1
ATOM 1603 O O . ALA A 1 201 ? 36.016 -0.641 -35.944 1.00 89.75 201 ALA A O 1
ATOM 1604 N N . GLU A 1 202 ? 34.713 -2.438 -36.198 1.00 87.62 202 GLU A N 1
ATOM 1605 C CA . GLU A 1 202 ? 35.413 -2.906 -37.399 1.00 87.62 202 GLU A CA 1
ATOM 1606 C C . GLU A 1 202 ? 35.254 -1.917 -38.565 1.00 87.62 202 GLU A C 1
ATOM 1608 O O . GLU A 1 202 ? 36.212 -1.615 -39.274 1.00 87.62 202 GLU A O 1
ATOM 1613 N N . ASN A 1 203 ? 34.049 -1.371 -38.751 1.00 88.69 203 ASN A N 1
ATOM 1614 C CA . ASN A 1 203 ? 33.806 -0.354 -39.770 1.00 88.69 203 ASN A CA 1
ATOM 1615 C C . ASN A 1 203 ? 34.604 0.934 -39.501 1.00 88.69 203 ASN A C 1
ATOM 1617 O O . ASN A 1 203 ? 35.068 1.561 -40.450 1.00 88.69 203 ASN A O 1
ATOM 1621 N N . GLU A 1 204 ? 34.779 1.324 -38.235 1.00 90.00 204 GLU A N 1
ATOM 1622 C CA . GLU A 1 204 ? 35.602 2.472 -37.837 1.00 90.00 204 GLU A CA 1
ATOM 1623 C C . GLU A 1 204 ? 37.078 2.265 -38.201 1.00 90.00 204 GLU A C 1
ATOM 1625 O O . GLU A 1 204 ? 37.681 3.152 -38.804 1.00 90.00 204 GLU A O 1
ATOM 1630 N N . ILE A 1 205 ? 37.639 1.083 -37.920 1.00 88.69 205 ILE A N 1
ATOM 1631 C CA . ILE A 1 205 ? 39.027 0.737 -38.270 1.00 88.69 205 ILE A CA 1
ATOM 1632 C C . ILE A 1 205 ? 39.243 0.834 -39.786 1.00 88.69 205 ILE A C 1
ATOM 1634 O O . ILE A 1 205 ? 40.190 1.475 -40.241 1.00 88.69 205 ILE A O 1
ATOM 1638 N N . ILE A 1 206 ? 38.337 0.249 -40.574 1.00 87.31 206 ILE A N 1
ATOM 1639 C CA . ILE A 1 206 ? 38.420 0.261 -42.042 1.00 87.31 206 ILE A CA 1
ATOM 1640 C C . ILE A 1 206 ? 38.311 1.692 -42.581 1.00 87.31 206 ILE A C 1
ATOM 1642 O O . ILE A 1 206 ? 39.074 2.076 -43.465 1.00 87.31 206 ILE A O 1
ATOM 1646 N N . MET A 1 207 ? 37.395 2.502 -42.044 1.00 87.31 207 MET A N 1
ATOM 1647 C CA . MET A 1 207 ? 37.242 3.910 -42.432 1.00 87.31 207 MET A CA 1
ATOM 1648 C C . MET A 1 207 ? 38.484 4.739 -42.091 1.00 87.31 207 MET A C 1
ATOM 1650 O O . MET A 1 207 ? 38.886 5.585 -42.889 1.00 87.31 207 MET A O 1
ATOM 1654 N N . ALA A 1 208 ? 39.100 4.504 -40.930 1.00 89.75 208 ALA A N 1
ATOM 1655 C CA . ALA A 1 208 ? 40.319 5.192 -40.518 1.00 89.75 208 ALA A CA 1
ATOM 1656 C C . ALA A 1 208 ? 41.500 4.856 -41.442 1.00 89.75 208 ALA A C 1
ATOM 1658 O O . ALA A 1 208 ? 42.204 5.763 -41.888 1.00 89.75 208 ALA A O 1
ATOM 1659 N N . GLU A 1 209 ? 41.673 3.580 -41.791 1.00 87.44 209 GLU A N 1
ATOM 1660 C CA . GLU A 1 209 ? 42.707 3.140 -42.732 1.00 87.44 209 GLU A CA 1
ATOM 1661 C C . GLU A 1 209 ? 42.441 3.672 -44.151 1.00 87.44 209 GLU A C 1
ATOM 1663 O O . GLU A 1 209 ? 43.348 4.182 -44.809 1.00 87.44 209 GLU A O 1
ATOM 1668 N N . LEU A 1 210 ? 41.185 3.652 -44.612 1.00 88.06 210 LEU A N 1
ATOM 1669 C CA . LEU A 1 210 ? 40.800 4.247 -45.894 1.00 88.06 210 LEU A CA 1
ATOM 1670 C C . LEU A 1 210 ? 41.117 5.750 -45.931 1.00 88.06 210 LEU A C 1
ATOM 1672 O O . LEU A 1 210 ? 41.679 6.239 -46.909 1.00 88.06 210 LEU A O 1
ATOM 1676 N N . MET A 1 211 ? 40.814 6.481 -44.855 1.00 87.44 211 MET A N 1
ATOM 1677 C CA . MET A 1 211 ? 41.170 7.897 -44.726 1.00 87.44 211 MET A CA 1
ATOM 1678 C C . MET A 1 211 ? 42.686 8.119 -44.734 1.00 87.44 211 MET A C 1
ATOM 1680 O O . MET A 1 211 ? 43.146 9.087 -45.339 1.00 87.44 211 MET A O 1
ATOM 1684 N N . ALA A 1 212 ? 43.470 7.240 -44.105 1.00 88.00 212 ALA A N 1
ATOM 1685 C CA . ALA A 1 212 ? 44.929 7.311 -44.144 1.00 88.00 212 ALA A CA 1
ATOM 1686 C C . ALA A 1 212 ? 45.468 7.102 -45.569 1.00 88.00 212 ALA A C 1
ATOM 1688 O O . ALA A 1 212 ? 46.285 7.897 -46.036 1.00 88.00 212 ALA A O 1
ATOM 1689 N N . ARG A 1 213 ? 44.951 6.105 -46.302 1.00 86.12 213 ARG A N 1
ATOM 1690 C CA . ARG A 1 213 ? 45.311 5.860 -47.710 1.00 86.12 213 ARG A CA 1
ATOM 1691 C C . ARG A 1 213 ? 44.936 7.031 -48.619 1.00 86.12 213 ARG A C 1
ATOM 1693 O O . ARG A 1 213 ? 45.743 7.421 -49.458 1.00 86.12 213 ARG A O 1
ATOM 1700 N N . ILE A 1 214 ? 43.754 7.624 -48.427 1.00 87.00 214 ILE A N 1
ATOM 1701 C CA . ILE A 1 214 ? 43.325 8.813 -49.180 1.00 87.00 214 ILE A CA 1
ATOM 1702 C C . ILE A 1 214 ? 44.259 9.992 -48.900 1.00 87.00 214 ILE A C 1
ATOM 1704 O O . ILE A 1 214 ? 44.683 10.638 -49.849 1.00 87.00 214 ILE A O 1
ATOM 1708 N N . ARG A 1 215 ? 44.633 10.248 -47.638 1.00 88.50 215 ARG A N 1
ATOM 1709 C CA . ARG A 1 215 ? 45.573 11.330 -47.291 1.00 88.50 215 ARG A CA 1
ATOM 1710 C C . ARG A 1 215 ? 46.925 11.166 -47.980 1.00 88.50 215 ARG A C 1
ATOM 1712 O O . ARG A 1 215 ? 47.419 12.111 -48.580 1.00 88.50 215 ARG A O 1
ATOM 1719 N N . VAL A 1 216 ? 47.487 9.957 -47.963 1.00 85.19 216 VAL A N 1
ATOM 1720 C CA . VAL A 1 216 ? 48.749 9.668 -48.663 1.00 85.19 216 VAL A CA 1
ATOM 1721 C C . VAL A 1 216 ? 48.600 9.864 -50.175 1.00 85.19 216 VAL A C 1
ATOM 1723 O O . VAL A 1 216 ? 49.489 10.423 -50.813 1.00 85.19 216 VAL A O 1
ATOM 1726 N N . ALA A 1 217 ? 47.473 9.450 -50.761 1.00 80.88 217 ALA A N 1
ATOM 1727 C CA . ALA A 1 217 ? 47.196 9.673 -52.177 1.00 80.88 217 ALA A CA 1
ATOM 1728 C C . ALA A 1 217 ? 47.078 11.170 -52.519 1.00 80.88 217 ALA A C 1
ATOM 1730 O O . ALA A 1 217 ? 47.680 11.608 -53.495 1.00 80.88 217 ALA A O 1
ATOM 1731 N N . THR A 1 218 ? 46.387 11.967 -51.698 1.00 80.25 218 THR A N 1
ATOM 1732 C CA . THR A 1 218 ? 46.254 13.421 -51.894 1.00 80.25 218 THR A CA 1
ATOM 1733 C C . THR A 1 218 ? 47.560 14.174 -51.655 1.00 80.25 218 THR A C 1
ATOM 1735 O O . THR A 1 218 ? 47.838 15.154 -52.343 1.00 80.25 218 THR A O 1
ATOM 1738 N N . ASP A 1 219 ? 48.395 13.724 -50.717 1.00 74.62 219 ASP A N 1
ATOM 1739 C CA . ASP A 1 219 ? 49.719 14.307 -50.477 1.00 74.62 219 ASP A CA 1
ATOM 1740 C C . ASP A 1 219 ? 50.652 14.023 -51.662 1.00 74.62 219 ASP A C 1
ATOM 1742 O O . ASP A 1 219 ? 51.383 14.904 -52.107 1.00 74.62 219 ASP A O 1
ATOM 1746 N N . ASN A 1 220 ? 50.570 12.828 -52.251 1.00 67.56 220 ASN A N 1
ATOM 1747 C C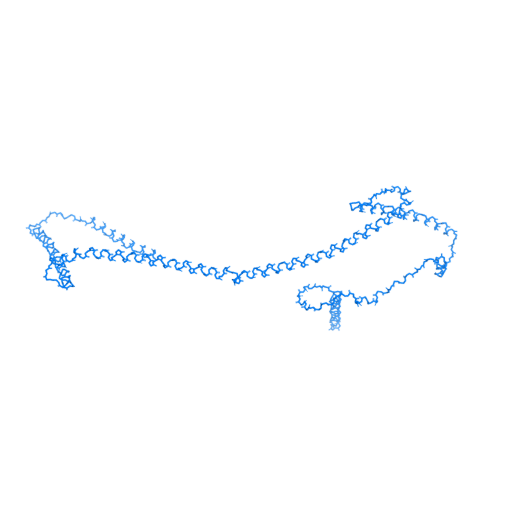A . ASN A 1 220 ? 51.304 12.493 -53.470 1.00 67.56 220 ASN A CA 1
ATOM 1748 C C . ASN A 1 220 ? 50.795 13.277 -54.690 1.00 67.56 220 ASN A C 1
ATOM 1750 O O . ASN A 1 220 ? 51.601 13.767 -55.478 1.00 67.56 220 ASN A O 1
ATOM 1754 N N . GLU A 1 221 ? 49.479 13.438 -54.837 1.00 62.88 221 GLU A N 1
ATOM 1755 C CA . GLU A 1 221 ? 48.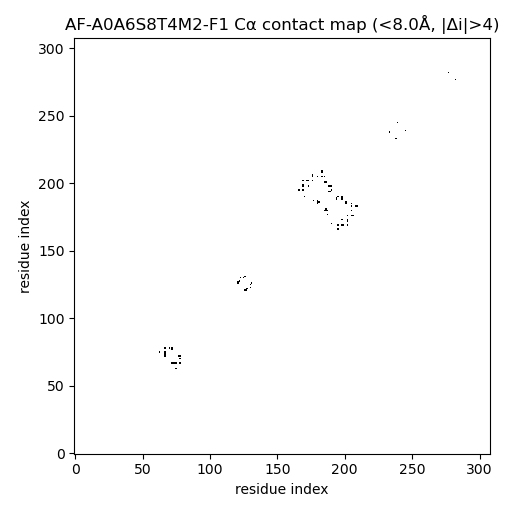872 14.222 -55.918 1.00 62.88 221 GLU A CA 1
ATOM 1756 C C . GLU A 1 221 ? 49.222 15.713 -55.788 1.00 62.88 221 GLU A C 1
ATOM 1758 O O . GLU A 1 221 ? 49.652 16.331 -56.759 1.00 62.88 221 GLU A O 1
ATOM 1763 N N . SER A 1 222 ? 49.170 16.271 -54.575 1.00 58.97 222 SER A N 1
ATOM 1764 C CA . SER A 1 222 ? 49.576 17.655 -54.307 1.00 58.97 222 SER A CA 1
ATOM 1765 C C . SER A 1 222 ? 51.078 17.888 -54.486 1.00 58.97 222 SER A C 1
ATOM 1767 O O . SER A 1 222 ? 51.471 18.960 -54.939 1.00 58.97 222 SER A O 1
ATOM 1769 N N . ASN A 1 223 ? 51.939 16.897 -54.228 1.00 54.34 223 ASN A N 1
ATOM 1770 C CA . ASN A 1 223 ? 53.368 16.993 -54.549 1.00 54.34 223 ASN A CA 1
ATOM 1771 C C . ASN A 1 223 ? 53.625 16.993 -56.069 1.00 54.34 223 ASN A C 1
ATOM 1773 O O . ASN A 1 223 ? 54.539 17.669 -56.540 1.00 54.34 223 ASN A O 1
ATOM 1777 N N . ILE A 1 224 ? 52.792 16.289 -56.846 1.00 53.97 224 ILE A N 1
ATOM 1778 C CA . ILE A 1 224 ? 52.840 16.289 -58.316 1.00 53.97 224 ILE A CA 1
ATOM 1779 C C . ILE A 1 224 ? 52.290 17.615 -58.879 1.00 53.97 224 ILE A C 1
ATOM 1781 O O . ILE A 1 224 ? 52.890 18.184 -59.792 1.00 53.97 224 ILE A O 1
ATOM 1785 N N . THR A 1 225 ? 51.214 18.174 -58.311 1.00 51.34 225 THR A N 1
ATOM 1786 C CA . THR A 1 225 ? 50.650 19.468 -58.749 1.00 51.34 225 THR A CA 1
ATOM 1787 C C . THR A 1 225 ? 51.447 20.678 -58.255 1.00 51.34 225 THR A C 1
ATOM 1789 O O . THR A 1 225 ? 51.483 21.697 -58.938 1.00 51.34 225 THR A O 1
ATOM 1792 N N . ASN A 1 226 ? 52.149 20.591 -57.120 1.00 46.75 226 ASN A N 1
ATOM 1793 C CA . ASN A 1 226 ? 53.034 21.659 -56.630 1.00 46.75 226 ASN A CA 1
ATOM 1794 C C . ASN A 1 226 ? 54.302 21.817 -57.487 1.00 46.75 226 ASN A C 1
ATOM 1796 O O . ASN A 1 226 ? 54.916 22.885 -57.475 1.00 46.75 226 ASN A O 1
ATOM 1800 N N . GLY A 1 227 ? 54.665 20.799 -58.276 1.00 48.56 227 GLY A N 1
ATOM 1801 C CA . GLY A 1 227 ? 55.655 20.926 -59.347 1.00 48.56 227 GLY A CA 1
ATOM 1802 C C . GLY A 1 227 ? 55.126 21.636 -60.601 1.00 48.56 227 GLY A C 1
ATOM 1803 O O . GLY A 1 227 ? 55.922 22.062 -61.436 1.00 48.56 227 GLY A O 1
ATOM 1804 N N . ALA A 1 228 ? 53.804 21.787 -60.745 1.00 50.66 228 ALA A N 1
ATOM 1805 C CA . ALA A 1 228 ? 53.175 22.213 -61.991 1.00 50.66 228 ALA A CA 1
ATOM 1806 C C . ALA A 1 228 ? 51.863 23.007 -61.809 1.00 50.66 228 ALA A C 1
ATOM 1808 O O . ALA A 1 228 ? 50.911 22.727 -62.519 1.00 50.66 228 ALA A O 1
ATOM 1809 N N . ALA A 1 229 ? 51.782 23.988 -60.897 1.00 43.47 229 ALA A N 1
ATOM 1810 C CA . ALA A 1 229 ? 50.839 25.124 -60.990 1.00 43.47 229 ALA A CA 1
ATOM 1811 C C . ALA A 1 229 ? 50.946 26.080 -59.784 1.00 43.47 229 ALA A C 1
ATOM 1813 O O . ALA A 1 229 ? 50.203 25.981 -58.810 1.00 43.47 229 ALA A O 1
ATOM 1814 N N . ARG A 1 230 ? 51.792 27.115 -59.882 1.00 47.38 230 ARG A N 1
ATOM 1815 C CA . ARG A 1 230 ? 51.472 28.410 -59.253 1.00 47.38 230 ARG A CA 1
ATOM 1816 C C . ARG A 1 230 ? 50.599 29.193 -60.227 1.00 47.38 230 ARG A C 1
ATOM 1818 O O . ARG A 1 230 ? 51.120 29.952 -61.034 1.00 47.38 230 ARG A O 1
ATOM 1825 N N . SER A 1 231 ? 49.295 28.956 -60.195 1.00 47.56 231 SER A N 1
ATOM 1826 C CA . SER A 1 231 ? 48.232 29.873 -60.638 1.00 47.56 231 SER A CA 1
ATOM 1827 C C . SER A 1 231 ? 46.923 29.095 -60.678 1.00 47.56 231 SER A C 1
ATOM 1829 O O . SER A 1 231 ? 46.829 28.107 -61.387 1.00 47.56 231 SER A O 1
ATOM 1831 N N . THR A 1 232 ? 45.942 29.497 -59.873 1.00 41.50 232 THR A N 1
ATOM 1832 C CA . THR A 1 232 ? 44.706 30.141 -60.345 1.00 41.50 232 THR A CA 1
ATOM 1833 C C . THR A 1 232 ? 43.715 30.203 -59.193 1.00 41.50 232 THR A C 1
ATOM 1835 O O . THR A 1 232 ? 43.428 29.204 -58.540 1.00 41.50 232 THR A O 1
ATOM 1838 N N . ASP A 1 233 ? 43.213 31.407 -58.974 1.00 54.03 233 ASP A N 1
ATOM 1839 C CA . ASP A 1 233 ? 41.991 31.721 -58.253 1.00 54.03 233 ASP A CA 1
ATOM 1840 C C . ASP A 1 233 ? 40.842 30.884 -58.854 1.00 54.03 233 ASP A C 1
ATOM 1842 O O . ASP A 1 233 ? 40.426 31.112 -59.990 1.00 54.03 233 ASP A O 1
ATOM 1846 N N . VAL A 1 234 ? 40.412 29.822 -58.165 1.00 50.28 234 VAL A N 1
ATOM 1847 C CA . VAL A 1 234 ? 39.352 28.935 -58.667 1.00 50.28 234 VAL A CA 1
ATOM 1848 C C . VAL A 1 234 ? 38.014 29.566 -58.307 1.00 50.28 234 VAL A C 1
ATOM 1850 O O . VAL A 1 234 ? 37.533 29.438 -57.182 1.00 50.28 234 VAL A O 1
ATOM 1853 N N . HIS A 1 235 ? 37.411 30.274 -59.260 1.00 62.12 235 HIS A N 1
ATOM 1854 C CA . HIS A 1 235 ? 36.098 30.876 -59.069 1.00 62.12 235 HIS A CA 1
ATOM 1855 C C . HIS A 1 235 ? 35.033 29.793 -58.817 1.00 62.12 235 HIS A C 1
ATOM 1857 O O . HIS A 1 235 ? 34.896 28.830 -59.571 1.00 62.12 235 HIS A O 1
ATOM 1863 N N . GLU A 1 236 ? 34.237 29.984 -57.761 1.00 55.44 236 GLU A N 1
ATOM 1864 C CA . GLU A 1 236 ? 33.175 29.083 -57.276 1.00 55.44 236 GLU A CA 1
ATOM 1865 C C . GLU A 1 236 ? 32.179 28.633 -58.369 1.00 55.44 236 GLU A C 1
ATOM 1867 O O . GLU A 1 236 ? 31.590 27.553 -58.297 1.00 55.44 236 GLU A O 1
ATOM 1872 N N . ILE A 1 237 ? 32.044 29.428 -59.431 1.00 59.72 237 ILE A N 1
ATOM 1873 C CA . ILE A 1 237 ? 31.201 29.166 -60.602 1.00 59.72 237 ILE A CA 1
ATOM 1874 C C . ILE A 1 237 ? 31.701 27.970 -61.433 1.00 59.72 237 ILE A C 1
ATOM 1876 O O . ILE A 1 237 ? 30.883 27.188 -61.927 1.00 59.72 237 ILE A O 1
ATOM 1880 N N . ASP A 1 238 ? 33.013 27.771 -61.556 1.00 64.88 238 ASP A N 1
ATOM 1881 C CA . ASP A 1 238 ? 33.566 26.655 -62.335 1.00 64.88 238 ASP A CA 1
ATOM 1882 C C . ASP A 1 238 ? 33.475 25.327 -61.569 1.00 64.88 238 ASP A C 1
ATOM 1884 O O . ASP A 1 238 ? 33.190 24.278 -62.155 1.00 64.88 238 ASP A O 1
ATOM 1888 N N . LEU A 1 239 ? 33.576 25.378 -60.236 1.00 63.56 239 LEU A N 1
ATOM 1889 C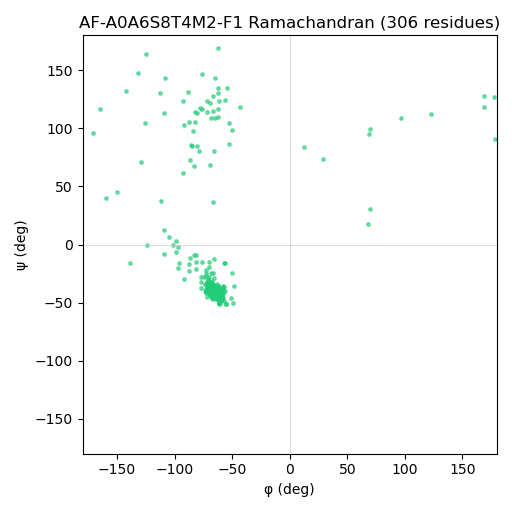 CA . LEU A 1 239 ? 33.306 24.240 -59.349 1.00 63.56 239 LEU A CA 1
ATOM 1890 C C . LEU A 1 239 ? 31.846 23.760 -59.434 1.00 63.56 239 LEU A C 1
ATOM 1892 O O . LEU A 1 239 ? 31.591 22.555 -59.363 1.00 63.56 239 LEU A O 1
ATOM 1896 N N . LEU A 1 240 ? 30.891 24.681 -59.615 1.00 60.88 240 LEU A N 1
ATOM 1897 C CA . LEU A 1 240 ? 29.465 24.367 -59.784 1.00 60.88 240 LEU A CA 1
ATOM 1898 C C . LEU A 1 240 ? 29.167 23.717 -61.144 1.00 60.88 240 LEU A C 1
ATOM 1900 O O . LEU A 1 240 ? 28.343 22.807 -61.219 1.00 60.88 240 LEU A O 1
ATOM 1904 N N . ARG A 1 241 ? 29.863 24.123 -62.214 1.00 65.38 241 ARG A N 1
ATOM 1905 C CA . ARG A 1 241 ? 29.713 23.509 -63.547 1.00 65.38 241 ARG A CA 1
ATOM 1906 C C . ARG A 1 241 ? 30.308 22.107 -63.635 1.00 65.38 241 ARG A C 1
ATOM 1908 O O . ARG A 1 241 ? 29.757 21.263 -64.336 1.00 65.38 241 ARG A O 1
ATOM 1915 N N . ALA A 1 242 ? 31.393 21.838 -62.910 1.00 69.75 242 ALA A N 1
ATOM 1916 C CA . ALA A 1 242 ? 32.038 20.526 -62.903 1.00 69.75 242 ALA A CA 1
ATOM 1917 C C . ALA A 1 242 ? 31.215 19.435 -62.185 1.00 69.75 242 ALA A C 1
ATOM 1919 O O . ALA A 1 242 ? 31.503 18.248 -62.340 1.00 69.75 242 ALA A O 1
ATOM 1920 N N . ARG A 1 243 ? 30.194 19.805 -61.394 1.00 68.69 243 ARG A N 1
ATOM 1921 C CA . ARG A 1 243 ? 29.380 18.865 -60.600 1.00 68.69 243 ARG A CA 1
ATOM 1922 C C . ARG A 1 243 ? 27.875 19.080 -60.820 1.00 68.69 243 ARG A C 1
ATOM 1924 O O . ARG A 1 243 ? 27.182 19.515 -59.902 1.00 68.69 243 ARG A O 1
ATOM 1931 N N . PRO A 1 244 ? 27.340 18.717 -62.000 1.00 60.97 244 PRO A N 1
ATOM 1932 C CA . PRO A 1 244 ? 25.950 18.992 -62.381 1.00 60.97 244 PRO A CA 1
ATOM 1933 C C . PRO A 1 244 ? 24.887 18.262 -61.536 1.00 60.97 244 PRO A C 1
ATOM 1935 O O . PRO A 1 244 ? 23.718 18.625 -61.593 1.00 60.97 244 PRO A O 1
ATOM 1938 N N . TYR A 1 245 ? 25.275 17.267 -60.729 1.00 68.50 245 TYR A N 1
ATOM 1939 C CA . TYR A 1 245 ? 24.370 16.521 -59.840 1.00 68.50 245 TYR A CA 1
ATOM 1940 C C . TYR A 1 245 ? 24.432 16.963 -58.369 1.00 68.50 245 TYR A C 1
ATOM 1942 O O . TYR A 1 245 ? 23.701 16.426 -57.538 1.00 68.50 245 TYR A O 1
ATOM 1950 N N . ASN A 1 246 ? 25.272 17.946 -58.026 1.00 66.75 246 ASN A N 1
ATOM 1951 C CA . ASN A 1 246 ? 25.284 18.531 -56.688 1.00 66.75 246 ASN A CA 1
ATOM 1952 C C . ASN A 1 246 ? 24.130 19.536 -56.553 1.00 66.75 246 ASN A C 1
ATOM 1954 O O . ASN A 1 246 ? 24.324 20.746 -56.661 1.00 66.75 246 ASN A O 1
ATOM 1958 N N . GLN A 1 247 ? 22.919 19.038 -56.298 1.00 61.06 247 GLN A N 1
ATOM 1959 C CA . GLN A 1 247 ? 21.828 19.876 -55.806 1.00 61.06 247 GLN A CA 1
ATOM 1960 C C . GLN A 1 247 ? 22.163 20.318 -54.379 1.00 61.06 247 GLN A C 1
ATOM 1962 O O . GLN A 1 247 ? 22.167 19.513 -53.447 1.00 61.06 247 GLN A O 1
ATOM 1967 N N . ARG A 1 248 ? 22.485 21.603 -54.208 1.00 64.62 248 ARG A N 1
ATOM 1968 C CA . ARG A 1 248 ? 22.551 22.217 -52.882 1.00 64.62 248 ARG A CA 1
ATOM 1969 C C . ARG A 1 248 ? 21.125 22.237 -52.332 1.00 64.62 248 ARG A C 1
ATOM 1971 O O . ARG A 1 248 ? 20.246 22.844 -52.930 1.00 64.62 248 ARG A O 1
ATOM 1978 N N . ILE A 1 249 ? 20.896 21.496 -51.253 1.00 60.50 249 ILE A N 1
ATOM 1979 C CA . ILE A 1 249 ? 19.629 21.521 -50.527 1.00 60.50 249 ILE A CA 1
ATOM 1980 C C . ILE A 1 249 ? 19.707 22.726 -49.599 1.00 60.50 249 ILE A C 1
ATOM 1982 O O . ILE A 1 249 ? 20.542 22.738 -48.691 1.00 60.50 249 ILE A O 1
ATOM 1986 N N . ASP A 1 250 ? 18.868 23.730 -49.840 1.00 56.34 250 ASP A N 1
ATOM 1987 C CA . ASP A 1 250 ? 18.694 24.826 -48.895 1.00 56.34 250 ASP A CA 1
ATOM 1988 C C . ASP A 1 250 ? 18.074 24.249 -47.623 1.00 56.34 250 ASP A C 1
ATOM 1990 O O . ASP A 1 250 ? 16.924 23.806 -47.596 1.00 56.34 250 ASP A O 1
ATOM 1994 N N . LEU A 1 251 ? 18.883 24.184 -46.568 1.00 52.53 251 LEU A N 1
ATOM 1995 C CA . LEU A 1 251 ? 18.380 23.905 -45.235 1.00 52.53 251 LEU A CA 1
ATOM 1996 C C . LEU A 1 251 ? 17.621 25.157 -44.787 1.00 52.53 251 LEU A C 1
ATOM 1998 O O . LEU A 1 251 ? 18.226 26.234 -44.786 1.00 52.53 251 LEU A O 1
ATOM 2002 N N . PRO A 1 252 ? 16.334 25.047 -44.415 1.00 52.78 252 PRO A N 1
ATOM 2003 C CA . PRO A 1 252 ? 15.605 26.188 -43.888 1.00 52.78 252 PRO A CA 1
ATOM 2004 C C . PRO A 1 252 ? 16.381 26.729 -42.688 1.00 52.78 252 PRO A C 1
ATOM 2006 O O . PRO A 1 252 ? 16.733 25.979 -41.768 1.00 52.78 252 PRO A O 1
ATOM 2009 N N . LEU A 1 253 ? 16.718 28.022 -42.736 1.00 52.81 253 LEU A N 1
ATOM 2010 C CA . LEU A 1 253 ? 17.287 28.704 -41.584 1.00 52.81 253 LEU A CA 1
ATOM 2011 C C . LEU A 1 253 ? 16.327 28.495 -40.412 1.00 52.81 253 LEU A C 1
ATOM 2013 O O . LEU A 1 253 ? 15.114 28.606 -40.563 1.00 52.81 253 LEU A O 1
ATOM 2017 N N . LEU A 1 254 ? 16.906 28.147 -39.266 1.00 46.66 254 LEU A N 1
ATOM 2018 C CA . LEU A 1 254 ? 16.269 27.690 -38.029 1.00 46.66 254 LEU A CA 1
ATOM 2019 C C . LEU A 1 254 ? 15.417 28.773 -37.321 1.00 46.66 254 LEU A C 1
ATOM 2021 O O . LEU A 1 254 ? 15.429 28.848 -36.097 1.00 46.66 254 LEU A O 1
ATOM 2025 N N . ASP A 1 255 ? 14.728 29.621 -38.081 1.00 39.97 255 ASP A N 1
ATOM 2026 C CA . ASP A 1 255 ? 13.860 30.705 -37.611 1.00 39.97 255 ASP A CA 1
ATOM 2027 C C . ASP A 1 255 ? 12.422 30.601 -38.157 1.00 39.97 255 ASP A C 1
ATOM 2029 O O . ASP A 1 255 ? 11.568 31.397 -37.776 1.00 39.97 255 ASP A O 1
ATOM 2033 N N . GLU A 1 256 ? 12.100 29.588 -38.970 1.00 39.44 256 GLU A N 1
ATOM 2034 C CA . GLU A 1 256 ? 10.704 29.238 -39.260 1.00 39.44 256 GLU A CA 1
ATOM 2035 C C . GLU A 1 256 ? 10.161 28.293 -38.180 1.00 39.44 256 GLU A C 1
ATOM 2037 O O . GLU A 1 256 ? 10.251 27.068 -38.252 1.00 39.44 256 GLU A O 1
ATOM 2042 N N . GLU A 1 257 ? 9.679 28.926 -37.111 1.00 41.69 257 GLU A N 1
ATOM 2043 C CA . GLU A 1 257 ? 8.456 28.601 -36.369 1.00 41.69 257 GLU A CA 1
ATOM 2044 C C . GLU A 1 257 ? 7.818 27.238 -36.711 1.00 41.69 257 GLU A C 1
ATOM 2046 O O . GLU A 1 257 ? 6.865 27.117 -37.481 1.00 41.69 257 GLU A O 1
ATOM 2051 N N . TRP A 1 258 ? 8.322 26.174 -36.084 1.00 35.44 258 TRP A N 1
ATOM 2052 C CA . TRP A 1 258 ? 7.637 24.884 -36.059 1.00 35.44 258 TRP A CA 1
ATOM 2053 C C . TRP A 1 258 ? 6.591 24.881 -34.944 1.00 35.44 258 TRP A C 1
ATOM 2055 O O . TRP A 1 258 ? 6.718 24.171 -33.945 1.00 35.44 258 TRP A O 1
ATOM 2065 N N . ASP A 1 259 ? 5.550 25.695 -35.123 1.00 35.53 259 ASP A N 1
ATOM 2066 C CA . ASP A 1 259 ? 4.364 25.678 -34.277 1.00 35.53 259 ASP A CA 1
ATOM 2067 C C . ASP A 1 259 ? 3.151 25.099 -35.029 1.00 35.53 259 ASP A C 1
ATOM 2069 O O . ASP A 1 259 ? 2.579 25.709 -35.926 1.00 35.53 259 ASP A O 1
ATOM 2073 N N . ARG A 1 260 ? 2.730 23.920 -34.543 1.00 41.09 260 ARG A N 1
ATOM 2074 C CA . ARG A 1 260 ? 1.326 23.565 -34.256 1.00 41.09 260 ARG A CA 1
ATOM 2075 C C . ARG A 1 260 ? 0.360 23.380 -35.445 1.00 41.09 260 ARG A C 1
ATOM 2077 O O . ARG A 1 260 ? -0.286 24.320 -35.874 1.00 41.09 260 ARG A O 1
ATOM 2084 N N . ASP A 1 261 ? 0.109 22.127 -35.846 1.00 40.66 261 ASP A N 1
ATOM 2085 C CA . ASP A 1 261 ? -1.114 21.400 -35.439 1.00 40.66 261 ASP A CA 1
ATOM 2086 C C . ASP A 1 261 ? -1.220 20.000 -36.072 1.00 40.66 261 ASP A C 1
ATOM 2088 O O . ASP A 1 261 ? -1.182 19.814 -37.285 1.00 40.66 261 ASP A O 1
ATOM 2092 N N . GLY A 1 262 ? -1.408 19.007 -35.206 1.00 41.44 262 GLY A N 1
ATOM 2093 C CA . GLY A 1 262 ? -1.622 17.603 -35.549 1.00 41.44 262 GLY A CA 1
ATOM 2094 C C . GLY A 1 262 ? -2.283 16.833 -34.405 1.00 41.44 262 GLY A C 1
ATOM 2095 O O . GLY A 1 262 ? -1.909 15.700 -34.139 1.00 41.44 262 GLY A O 1
ATOM 2096 N N . LEU A 1 263 ? -3.251 17.479 -33.742 1.00 38.31 263 LEU A N 1
ATOM 2097 C CA . LEU A 1 263 ? -4.356 16.862 -32.998 1.00 38.31 263 LEU A CA 1
ATOM 2098 C C . LEU A 1 263 ? -4.019 16.096 -31.694 1.00 38.31 263 LEU A C 1
ATOM 2100 O O . L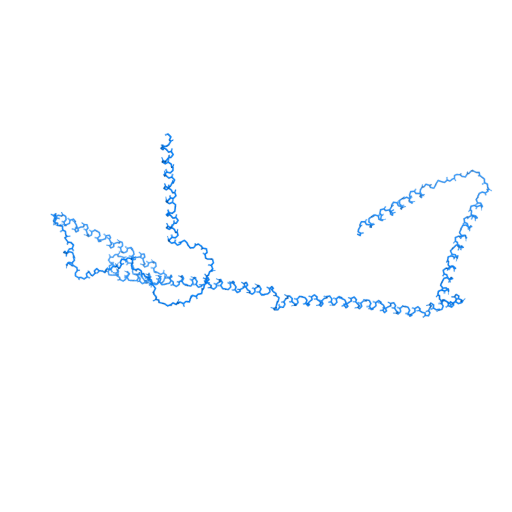EU A 1 263 ? -3.826 14.887 -31.696 1.00 38.31 263 LEU A O 1
ATOM 2104 N N . LEU A 1 264 ? -4.126 16.778 -30.549 1.00 35.81 264 LEU A N 1
ATOM 2105 C CA . LEU A 1 264 ? -5.305 16.630 -29.679 1.00 35.81 264 LEU A CA 1
ATOM 2106 C C . LEU A 1 264 ? -5.351 17.782 -28.666 1.00 35.81 264 LEU A C 1
ATOM 2108 O O . LEU A 1 264 ? -4.467 17.948 -27.827 1.00 35.81 264 LEU A O 1
ATOM 2112 N N . LYS A 1 265 ? -6.405 18.584 -28.774 1.00 43.88 265 LYS A N 1
ATOM 2113 C CA . LYS A 1 265 ? -6.801 19.579 -27.789 1.00 43.88 265 LYS A CA 1
ATOM 2114 C C . LYS A 1 265 ? -7.698 18.860 -26.788 1.00 43.88 265 LYS A C 1
ATOM 2116 O O . LYS A 1 265 ? -8.842 18.590 -27.122 1.00 43.88 265 LYS A O 1
ATOM 2121 N N . ASP A 1 266 ? -7.178 18.590 -25.599 1.00 35.84 266 ASP A N 1
ATOM 2122 C CA . ASP A 1 266 ? -7.992 18.591 -24.387 1.00 35.84 266 ASP A CA 1
ATOM 2123 C C . ASP A 1 266 ? -7.313 19.544 -23.408 1.00 35.84 266 ASP A C 1
ATOM 2125 O O . ASP A 1 266 ? -6.230 19.288 -22.880 1.00 35.84 266 ASP A O 1
ATOM 2129 N N . ASN A 1 267 ? -7.925 20.719 -23.278 1.00 44.12 267 ASN A N 1
ATOM 2130 C CA . ASN A 1 267 ? -7.684 21.593 -22.149 1.00 44.12 267 ASN A CA 1
ATOM 2131 C C . ASN A 1 267 ? -8.440 20.980 -20.977 1.00 44.12 267 ASN A C 1
ATOM 2133 O O . ASN A 1 267 ? -9.663 20.964 -21.021 1.00 44.12 267 ASN A O 1
ATOM 2137 N N . ASP A 1 268 ? -7.724 20.558 -19.944 1.00 38.00 268 ASP A N 1
ATOM 2138 C CA . ASP A 1 268 ? -8.201 20.738 -18.581 1.00 38.00 268 ASP A CA 1
ATOM 2139 C C . ASP A 1 268 ? -7.011 21.078 -17.680 1.00 38.00 268 ASP A C 1
ATOM 2141 O O . ASP A 1 268 ? -5.932 20.483 -17.746 1.00 38.00 268 ASP A O 1
ATOM 2145 N N . ASP A 1 269 ? -7.224 22.118 -16.884 1.00 46.56 269 ASP A N 1
ATOM 2146 C CA . ASP A 1 269 ? -6.294 22.806 -16.001 1.00 46.56 269 ASP A CA 1
ATOM 2147 C C . ASP A 1 269 ? -5.549 21.882 -15.019 1.00 46.56 269 ASP A C 1
ATOM 2149 O O . ASP A 1 269 ? -5.909 21.766 -13.845 1.00 46.56 269 ASP A O 1
ATOM 2153 N N . PHE A 1 270 ? -4.424 21.293 -15.433 1.00 38.44 270 PHE A N 1
ATOM 2154 C CA . PHE A 1 270 ? -3.502 20.656 -14.491 1.00 38.44 270 PHE A CA 1
ATOM 2155 C C . PHE A 1 270 ? -2.514 21.685 -13.922 1.00 38.44 270 PHE A C 1
ATOM 2157 O O . PHE A 1 270 ? -1.320 21.681 -14.222 1.00 38.44 270 PHE A O 1
ATOM 2164 N N . LYS A 1 271 ? -3.012 22.563 -13.037 1.00 42.94 271 LYS A N 1
ATOM 2165 C CA . LYS A 1 271 ? -2.182 23.229 -12.017 1.00 42.94 271 LYS A CA 1
ATOM 2166 C C . LYS A 1 271 ? -1.729 22.192 -10.979 1.00 42.94 271 LYS A C 1
ATOM 2168 O O . LYS A 1 271 ? -2.162 22.203 -9.832 1.00 42.94 271 LYS A O 1
ATOM 2173 N N . GLY A 1 272 ? -0.862 21.277 -11.392 1.00 37.38 272 GLY A N 1
ATOM 2174 C CA . GLY A 1 272 ? 0.007 20.549 -10.478 1.00 37.38 272 GLY A CA 1
ATOM 2175 C C . GLY A 1 272 ? 1.318 21.311 -10.400 1.00 37.38 272 GLY A C 1
ATOM 2176 O O . GLY A 1 272 ? 1.915 21.566 -11.441 1.00 37.38 272 GLY A O 1
ATOM 2177 N N . GLU A 1 273 ? 1.739 21.711 -9.202 1.00 49.22 273 GLU A N 1
ATOM 2178 C CA . GLU A 1 273 ? 3.091 22.205 -8.933 1.00 49.22 273 GLU A CA 1
ATOM 2179 C C . GLU A 1 273 ? 4.114 21.214 -9.505 1.00 49.22 273 GLU A C 1
ATOM 2181 O O . GLU A 1 273 ? 4.397 20.169 -8.921 1.00 49.22 273 GLU A O 1
ATOM 2186 N N . VAL A 1 274 ? 4.624 21.515 -10.697 1.00 42.91 274 VAL A N 1
ATOM 2187 C CA . VAL A 1 274 ? 5.807 20.866 -11.241 1.00 42.91 274 VAL A CA 1
ATOM 2188 C C . VAL A 1 274 ? 6.965 21.743 -10.805 1.00 42.91 274 VAL A C 1
ATOM 2190 O O . VAL A 1 274 ? 7.150 22.841 -11.335 1.00 42.91 274 VAL A O 1
ATOM 2193 N N . ASP A 1 275 ? 7.677 21.279 -9.782 1.00 46.12 275 ASP A N 1
ATOM 2194 C CA . ASP A 1 275 ? 8.963 21.825 -9.368 1.00 46.12 275 ASP A CA 1
ATOM 2195 C C . ASP A 1 275 ? 9.843 22.099 -10.599 1.00 46.12 275 ASP A C 1
ATOM 2197 O O . ASP A 1 275 ? 10.166 21.198 -11.375 1.00 46.12 275 ASP A O 1
ATOM 2201 N N . ASP A 1 276 ? 10.181 23.378 -10.765 1.00 54.56 276 ASP A N 1
ATOM 2202 C CA . ASP A 1 276 ? 11.327 23.942 -11.477 1.00 54.56 276 ASP A CA 1
ATOM 2203 C C . ASP A 1 276 ? 11.913 23.154 -12.662 1.00 54.56 276 ASP A C 1
ATOM 2205 O O . ASP A 1 276 ? 13.059 22.697 -12.648 1.00 54.56 276 ASP A O 1
ATOM 2209 N N . GLU A 1 277 ? 11.206 23.148 -13.793 1.00 58.28 277 GLU A N 1
ATOM 2210 C CA . GLU A 1 277 ? 11.899 23.041 -15.078 1.00 58.28 277 GLU A CA 1
ATOM 2211 C C . GLU A 1 277 ? 12.632 24.364 -15.380 1.00 58.28 277 GLU A C 1
ATOM 2213 O O . GLU A 1 277 ? 12.023 25.426 -15.587 1.00 58.28 277 GLU A O 1
ATOM 2218 N N . LEU A 1 278 ? 13.972 24.297 -15.407 1.00 59.22 278 LEU A N 1
ATOM 2219 C CA . LEU A 1 278 ? 14.864 25.343 -15.920 1.00 59.22 278 LEU A CA 1
ATOM 2220 C C . LEU A 1 278 ? 14.651 25.493 -17.435 1.00 59.22 278 LEU A C 1
ATOM 2222 O O . LEU A 1 278 ? 15.405 24.982 -18.263 1.00 59.22 278 LEU A O 1
ATOM 2226 N N . THR A 1 279 ? 13.602 26.210 -17.819 1.00 73.81 279 THR A N 1
ATOM 2227 C CA . THR A 1 279 ? 13.383 26.597 -19.211 1.00 73.81 279 THR A CA 1
ATOM 2228 C C . THR A 1 279 ? 14.488 27.547 -19.676 1.00 73.81 279 THR A C 1
ATOM 2230 O O . THR A 1 279 ? 14.958 28.411 -18.928 1.00 73.81 279 THR A O 1
ATOM 2233 N N . ARG A 1 280 ? 14.905 27.407 -20.943 1.00 70.88 280 ARG A N 1
ATOM 2234 C CA . ARG A 1 280 ? 15.944 28.232 -21.593 1.00 70.88 280 ARG A CA 1
ATOM 2235 C C . ARG A 1 280 ? 15.711 29.732 -21.379 1.00 70.88 280 ARG A C 1
ATOM 2237 O O . ARG A 1 280 ? 16.664 30.479 -21.179 1.00 70.88 280 ARG A O 1
ATOM 2244 N N . GLU A 1 281 ? 14.452 30.163 -21.359 1.00 70.69 281 GLU A N 1
ATOM 2245 C CA . GLU A 1 281 ? 14.068 31.551 -21.094 1.00 70.69 281 GLU A CA 1
ATOM 2246 C C . GLU A 1 281 ? 14.309 31.988 -19.646 1.00 70.69 281 GLU A C 1
ATOM 2248 O O . GLU A 1 281 ? 14.836 33.079 -19.430 1.00 70.69 281 GLU A O 1
ATOM 2253 N N . LYS A 1 282 ? 14.009 31.144 -18.648 1.00 75.88 282 LYS A N 1
ATOM 2254 C CA . LYS A 1 282 ? 14.311 31.432 -17.236 1.00 75.88 282 LYS A CA 1
ATOM 2255 C C . LYS A 1 282 ? 15.817 31.504 -16.996 1.00 75.88 282 LYS A C 1
ATOM 2257 O O . LYS A 1 282 ? 16.270 32.418 -16.312 1.00 75.88 282 LYS A O 1
ATOM 2262 N N . VAL A 1 283 ? 16.597 30.615 -17.618 1.00 77.88 283 VAL A N 1
ATOM 2263 C CA . VAL A 1 283 ? 18.071 30.646 -17.558 1.00 77.88 283 VAL A CA 1
ATOM 2264 C C . VAL A 1 283 ? 18.617 31.919 -18.203 1.00 77.88 283 VAL A C 1
ATOM 2266 O O . VAL A 1 283 ? 19.462 32.595 -17.618 1.00 77.88 283 VAL A O 1
ATOM 2269 N N . LYS A 1 284 ? 18.092 32.305 -19.372 1.00 84.88 284 LYS A N 1
ATOM 2270 C CA . LYS A 1 284 ? 18.483 33.541 -20.063 1.00 84.88 284 LYS A CA 1
ATOM 2271 C C . LYS A 1 284 ? 18.114 34.786 -19.250 1.00 84.88 284 LYS A C 1
ATOM 2273 O O . LYS A 1 284 ? 18.920 35.708 -19.146 1.00 84.88 284 LYS A O 1
ATOM 2278 N N . LYS A 1 285 ? 16.936 34.796 -18.618 1.00 82.00 285 LYS A N 1
ATOM 2279 C CA . LYS A 1 285 ? 16.473 35.895 -17.762 1.00 82.00 285 LYS A CA 1
ATOM 2280 C C . LYS A 1 285 ? 17.303 36.006 -16.482 1.00 82.00 285 LYS A C 1
ATOM 2282 O O . LYS A 1 285 ? 17.735 37.106 -16.155 1.00 82.00 285 LYS A O 1
ATOM 2287 N N . ALA A 1 286 ? 17.594 34.890 -15.811 1.00 80.69 286 ALA A N 1
ATOM 2288 C CA . ALA A 1 286 ? 18.446 34.858 -14.622 1.00 80.69 286 ALA A CA 1
ATOM 2289 C C . ALA A 1 286 ? 19.890 35.283 -14.941 1.00 80.69 286 ALA A C 1
ATOM 2291 O O . ALA A 1 286 ? 20.461 36.114 -14.238 1.00 80.69 286 ALA A O 1
ATOM 2292 N N . SER A 1 287 ? 20.456 34.786 -16.046 1.00 81.38 287 SER A N 1
ATOM 2293 C CA . SER A 1 287 ? 21.789 35.178 -16.520 1.00 81.38 287 SER A CA 1
ATOM 2294 C C . SER A 1 287 ? 21.859 36.673 -16.858 1.00 81.38 287 SER A C 1
ATOM 2296 O O . SER A 1 287 ? 22.779 37.362 -16.416 1.00 81.38 287 SER A O 1
ATOM 2298 N N . SER A 1 288 ? 20.845 37.208 -17.547 1.00 86.56 288 SER A N 1
ATOM 2299 C CA . SER A 1 288 ? 20.742 38.643 -17.838 1.00 86.56 288 SER A CA 1
ATOM 2300 C C . SER A 1 288 ? 20.638 39.487 -16.562 1.00 86.56 288 SER A C 1
ATOM 2302 O O . SER A 1 288 ? 21.291 40.524 -16.453 1.00 86.56 288 SER A O 1
ATOM 2304 N N . GLN A 1 289 ? 19.889 39.025 -15.556 1.00 83.94 289 GLN A N 1
ATOM 2305 C CA . GLN A 1 289 ? 19.753 39.727 -14.278 1.00 83.94 289 GLN A CA 1
ATOM 2306 C C . GLN A 1 289 ? 21.072 39.786 -13.495 1.00 83.94 289 GLN A C 1
ATOM 2308 O O . GLN A 1 289 ? 21.377 40.814 -12.887 1.00 83.94 289 GLN A O 1
ATOM 2313 N N . ILE A 1 290 ? 21.872 38.716 -13.542 1.00 85.19 290 ILE A N 1
ATOM 2314 C CA . ILE A 1 290 ? 23.196 38.662 -12.906 1.00 85.19 290 ILE A CA 1
ATOM 2315 C C . ILE A 1 290 ? 24.165 39.635 -13.588 1.00 85.19 290 ILE A C 1
ATOM 2317 O O . ILE A 1 290 ? 24.856 40.378 -12.890 1.00 85.19 290 ILE A O 1
ATOM 2321 N N . LEU A 1 291 ? 24.172 39.696 -14.924 1.00 83.00 291 LEU A N 1
ATOM 2322 C CA . LEU A 1 291 ? 25.017 40.634 -15.674 1.00 83.00 291 LEU A CA 1
ATOM 2323 C C . LEU A 1 291 ? 24.671 42.094 -15.349 1.00 83.00 291 LEU A C 1
ATOM 2325 O O . LEU A 1 291 ? 25.557 42.870 -14.998 1.00 83.00 291 LEU A O 1
ATOM 2329 N N . ILE A 1 292 ? 23.381 42.446 -15.329 1.00 85.88 292 ILE A N 1
ATOM 2330 C CA . ILE A 1 292 ? 22.929 43.801 -14.965 1.00 85.88 292 ILE A CA 1
ATOM 2331 C C . ILE A 1 292 ? 23.328 44.152 -13.521 1.00 85.88 292 ILE A C 1
ATOM 2333 O O . ILE A 1 292 ? 23.706 45.289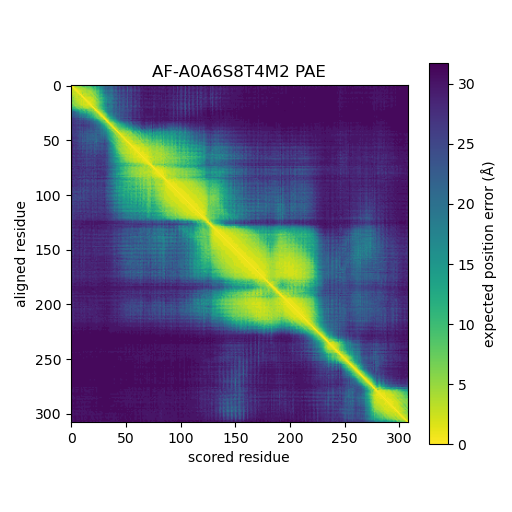 -13.231 1.00 85.88 292 ILE A O 1
ATOM 2337 N N . ALA A 1 293 ? 23.250 43.196 -12.591 1.00 82.75 293 ALA A N 1
ATOM 2338 C CA . ALA A 1 293 ? 23.669 43.414 -11.208 1.00 82.75 293 ALA A CA 1
ATOM 2339 C C . ALA A 1 293 ? 25.190 43.613 -11.085 1.00 82.75 293 ALA A C 1
ATOM 2341 O O . ALA A 1 293 ? 25.641 44.420 -10.267 1.00 82.75 293 ALA A O 1
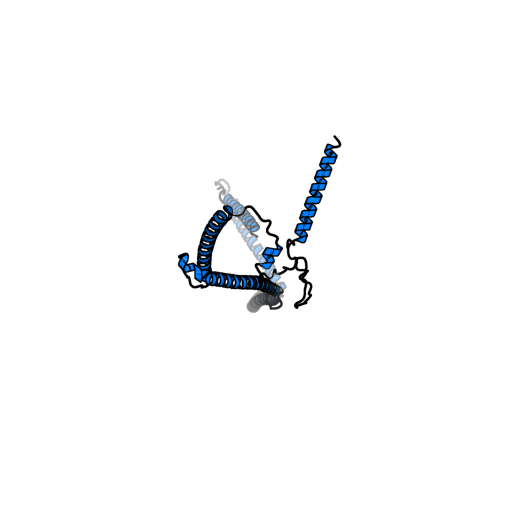ATOM 2342 N N . GLN A 1 294 ? 25.977 42.907 -11.898 1.00 83.44 294 GLN A N 1
ATOM 2343 C CA . GLN A 1 294 ? 27.430 43.029 -11.922 1.00 83.44 294 GLN A CA 1
ATOM 2344 C C . GLN A 1 294 ? 27.876 44.363 -12.537 1.00 83.44 294 GLN A C 1
ATOM 2346 O O . GLN A 1 294 ? 28.759 45.017 -11.979 1.00 83.44 294 GLN A O 1
ATOM 2351 N N . ASP A 1 295 ? 27.211 44.825 -13.596 1.00 82.12 295 ASP A N 1
ATOM 2352 C CA . ASP A 1 295 ? 27.482 46.131 -14.207 1.00 82.12 295 ASP A CA 1
ATOM 2353 C C . ASP A 1 295 ? 27.123 47.290 -13.269 1.00 82.12 295 ASP A C 1
ATOM 2355 O O . ASP A 1 295 ? 27.914 48.218 -13.099 1.00 82.12 295 ASP A O 1
ATOM 2359 N N . LYS A 1 296 ? 26.001 47.196 -12.541 1.00 82.06 296 LYS A N 1
ATOM 2360 C CA . LYS A 1 296 ? 25.652 48.178 -11.497 1.00 82.06 296 LYS A CA 1
ATOM 2361 C C . LYS A 1 296 ? 26.660 48.206 -10.346 1.00 82.06 296 LYS A C 1
ATOM 2363 O O . LYS A 1 296 ? 26.889 49.264 -9.765 1.00 82.06 296 LYS A O 1
ATOM 2368 N N . ARG A 1 297 ? 27.256 47.064 -9.983 1.00 80.38 297 ARG A N 1
ATOM 2369 C CA . ARG A 1 297 ? 28.327 47.016 -8.970 1.00 80.38 297 ARG A CA 1
ATOM 2370 C C . ARG A 1 297 ? 29.610 47.669 -9.475 1.00 80.38 297 ARG A C 1
ATOM 2372 O O . ARG A 1 297 ? 30.223 48.413 -8.720 1.00 80.38 297 ARG A O 1
ATOM 2379 N N . LYS A 1 298 ? 29.981 47.444 -10.738 1.00 80.31 298 LYS A N 1
ATOM 2380 C CA . LYS A 1 298 ? 31.145 48.094 -11.356 1.00 80.31 298 LYS A CA 1
ATOM 2381 C C . LYS A 1 298 ? 30.975 49.610 -11.454 1.00 80.31 298 LYS A C 1
ATOM 2383 O O . LYS A 1 298 ? 31.910 50.324 -11.118 1.00 80.31 298 LYS A O 1
ATOM 2388 N N . GLN A 1 299 ? 29.787 50.097 -11.821 1.00 75.38 299 GLN A N 1
ATOM 2389 C CA . GLN A 1 299 ? 29.492 51.537 -11.818 1.00 75.38 299 GLN A CA 1
ATOM 2390 C C . GLN A 1 299 ? 29.602 52.142 -10.415 1.00 75.38 299 GLN A C 1
ATOM 2392 O O . GLN A 1 299 ? 30.271 53.149 -10.244 1.00 75.38 299 GLN A O 1
ATOM 2397 N N . LYS A 1 300 ? 29.055 51.481 -9.385 1.00 74.12 300 LYS A N 1
ATOM 2398 C CA . LYS A 1 300 ? 29.185 51.959 -7.997 1.00 74.12 300 LYS A CA 1
ATOM 2399 C C . LYS A 1 300 ? 30.627 52.004 -7.489 1.00 74.12 300 LYS A C 1
ATOM 2401 O O . LYS A 1 300 ? 30.945 52.890 -6.708 1.00 74.12 300 LYS A O 1
ATOM 2406 N N . MET A 1 301 ? 31.472 51.056 -7.897 1.00 71.81 301 MET A N 1
ATOM 2407 C CA . MET A 1 301 ? 32.896 51.087 -7.550 1.00 71.81 301 MET A CA 1
ATOM 2408 C C . MET A 1 301 ? 33.629 52.212 -8.283 1.00 71.81 301 MET A C 1
ATOM 2410 O O . MET A 1 301 ? 34.389 52.940 -7.661 1.00 71.81 301 MET A O 1
ATOM 2414 N N . HIS A 1 302 ? 33.330 52.414 -9.566 1.00 66.62 302 HIS A N 1
ATOM 2415 C CA . HIS A 1 302 ? 33.884 53.522 -10.343 1.00 66.62 302 HIS A CA 1
ATOM 2416 C C . HIS A 1 302 ? 33.473 54.896 -9.778 1.00 66.62 302 HIS A C 1
ATOM 2418 O O . HIS A 1 302 ? 34.288 55.811 -9.730 1.00 66.62 302 HIS A O 1
ATOM 2424 N N . ASP A 1 303 ? 32.236 55.036 -9.292 1.00 67.38 303 ASP A N 1
ATOM 2425 C CA . ASP A 1 303 ? 31.753 56.269 -8.656 1.00 67.38 303 ASP A CA 1
ATOM 2426 C C . ASP A 1 303 ? 32.356 56.495 -7.253 1.00 67.38 303 ASP A C 1
ATOM 2428 O O . ASP A 1 303 ? 32.484 57.636 -6.814 1.00 67.38 303 ASP A O 1
ATOM 2432 N N . GLN A 1 304 ? 32.750 55.427 -6.546 1.00 62.53 304 GLN A N 1
ATOM 2433 C CA . GLN A 1 304 ? 33.454 55.517 -5.258 1.00 62.53 304 GLN A CA 1
ATOM 2434 C C . GLN A 1 304 ? 34.931 55.885 -5.426 1.00 62.53 304 GLN A C 1
ATOM 2436 O O . GLN A 1 304 ? 35.439 56.683 -4.642 1.00 62.53 304 GLN A O 1
ATOM 2441 N N . ASP A 1 305 ? 35.590 55.373 -6.467 1.00 60.22 305 ASP A N 1
ATOM 2442 C CA . ASP A 1 305 ? 36.979 55.718 -6.791 1.00 60.22 305 ASP A CA 1
ATOM 2443 C C . ASP A 1 305 ? 37.111 57.142 -7.368 1.00 60.22 305 ASP A C 1
ATOM 2445 O O . ASP A 1 305 ? 38.159 57.764 -7.237 1.00 60.22 305 ASP A O 1
ATOM 2449 N N . ALA A 1 306 ? 36.047 57.694 -7.965 1.00 57.75 306 ALA A N 1
ATOM 2450 C CA . ALA A 1 306 ? 36.015 59.072 -8.470 1.00 57.75 306 ALA A CA 1
ATOM 2451 C C . ALA A 1 306 ? 35.701 60.135 -7.396 1.00 57.75 306 ALA A C 1
ATOM 2453 O O . ALA A 1 306 ? 35.785 61.331 -7.680 1.00 57.75 306 ALA A O 1
ATOM 2454 N N . SER A 1 307 ? 35.314 59.723 -6.184 1.00 55.69 307 SER A N 1
ATOM 2455 C CA . SER A 1 307 ? 34.912 60.622 -5.092 1.00 55.69 307 SER A CA 1
ATOM 2456 C C . SER A 1 307 ? 35.923 60.681 -3.936 1.00 55.69 307 SER A C 1
ATOM 2458 O O . SER A 1 307 ? 35.578 61.210 -2.875 1.00 55.69 307 SER A O 1
ATOM 2460 N N . ASN A 1 308 ? 37.137 60.153 -4.131 1.00 46.12 308 ASN A N 1
ATOM 2461 C CA . ASN A 1 308 ? 38.221 60.137 -3.146 1.00 46.12 308 ASN A CA 1
ATOM 2462 C C . ASN A 1 308 ? 39.453 60.897 -3.653 1.00 46.12 308 ASN A C 1
ATOM 2464 O O . ASN A 1 308 ? 39.877 60.625 -4.798 1.00 46.12 308 ASN A O 1
#

pLDDT: mean 74.89, std 18.0, range [35.44, 97.88]

Foldseek 3Di:
DVVVVVVVVVVVVVVVVVVVVVVPPPDDDDDDDDDDVPVVVVVVVVVVVVVVVVVVVVVVVVVLVVLCVVVVHDDSVVSVVVCVVCVVVVVVVVVVVVVVVVVVVVVVVVVVVVVVVVVCCVCVPPPNVVVVVVVVVVVVVVVVVVVVVVVVVVVVVVVVVVLVVLLVVLVVLLVVCVVCCVVQVADDDDRDPVCSVVSNVSSVSSVVVVVVVVVVVVVVVVVVCVVPDPDDDDPPVVVCVVCVPPDDDPDPDPPPDPDDDDDDDDDDDPPDPDPDDPDPVVVVVVVVVVVVVVVVVVVVVVVVVVVD

Sequence (308 aa):
MVQLRKQTLGTFQRHESARQQNIYDEHVPNDGQGPVAVVKSTTLQRSKERTEQRTKIDIFERAFRKIKEATGVSDVNEVIQKIIVQESTTENLMSLTRDNQQKIEALSEQKVGIKMHVEEVKYSGPGGGHRRKLVDKHEAQLASAAARLERCRIKHERLTRMVIAVKAGVKHLQDKLDGVREELGGRHIQLTDATTFRVMAENEIIMAELMARIRVATDNESNITNGAARSTDVHEIDLLRARPYNQRIDLPLLDEEWDRDGLLKDNDDFKGEVDDELTREKVKKASSQILIAQDKRKQKMHDQDASN

Organism: NCBI:txid35677

Solvent-accessible surface area (backbone atoms only — not comparable to full-atom values): 18469 Å² total; per-residue (Å²): 120,72,67,63,54,55,54,54,51,55,54,48,53,53,56,50,52,56,50,59,62,64,67,75,68,75,77,80,80,80,89,82,88,77,100,70,58,69,72,50,51,59,53,50,52,58,46,50,55,51,50,53,52,48,53,51,50,54,52,52,50,54,51,50,50,51,50,34,61,75,69,71,46,94,48,73,69,59,50,52,51,52,49,63,67,42,45,64,58,51,51,50,51,52,48,52,52,51,54,50,50,52,50,51,52,53,52,50,49,51,52,52,53,52,50,51,52,51,52,47,46,63,57,68,35,98,81,12,70,66,60,52,54,51,48,55,50,50,52,52,51,49,52,52,51,51,54,52,48,52,58,48,49,56,52,48,54,52,50,51,54,50,52,52,50,49,53,50,51,47,48,54,52,47,66,69,41,52,85,52,26,70,85,68,73,50,82,90,64,80,85,41,90,89,34,44,66,60,45,44,52,52,50,49,55,52,50,53,52,51,50,52,53,48,50,54,51,50,53,54,50,49,57,58,42,69,76,68,59,98,75,77,88,78,57,71,68,59,62,51,66,77,41,85,81,70,75,82,76,83,72,79,68,97,74,74,76,89,72,86,88,84,84,84,91,78,89,71,90,76,86,62,92,69,83,81,77,83,43,72,66,58,53,51,49,53,53,50,52,50,51,54,53,50,53,54,49,53,50,53,50,55,56,52,64,72,72,108

InterPro domains:
  IPR033192 Outer dynein arm-docking complex subunit 3 [PTHR46518] (40-302)
  IPR049258 ODAD1, central coiled coil region [PF21773] (44-178)

Radius of gyration: 60.76 Å; Cα contacts (8 Å, |Δi|>4): 49; chains: 1; bounding box: 100×82×171 Å

Secondary structure (DSSP, 8-state):
-HHHHHHHHHHHHHHHHHHHHTTS---PPPP-S-TTSHHHHHHHHHHHHHHHHHHHHHHHHHHHHHHHHHHT-SSHHHHHHHHHHHHHHHHHHHHHHHHHHHHHHHHHHHHHHHHHHHHHHHHHSTT-HHHHHHHHHHHHHHHHHHHHHHHHHHHHHHHHHHHHHHHHHHHHHHHHHHHHHTTTT-------TTTHHHHHHHHHHHHHHHHHHHHHHHHHHHHHHHTS-------HHHHHHT-TT-----PPPTTS-----SS----------------HHHHHHHHHHHHHHHHHHHHHHHHHHTT-